Protein AF-A0A9D1L0H1-F1 (afdb_monomer_lite)

Secondary structure (DSSP, 8-state):
-EEEEEEESSSHHHHHHHHHHHHHHHHTT--EEEEEEEGGGHHHHTTS-SEEEE-GGGGGGHHHHHHHHGGGSEEEE--TTTS-GGGHHHHHHHHHHTTS-------------------S--EEEEEE-TTSHHHHHHHHHHHHHHHHTT--EEEEEE-GGGSGGGTTS-SEEEE-GGGGGGHHHHHHHHGGGSEEEEPPGGG--GGGHHHHHHHHHT-

Structure (mmCIF, N/CA/C/O backbone):
data_AF-A0A9D1L0H1-F1
#
_entry.id   AF-A0A9D1L0H1-F1
#
loop_
_atom_site.group_PDB
_atom_site.id
_atom_site.type_symbol
_atom_site.label_atom_id
_atom_site.label_alt_id
_atom_site.label_comp_id
_atom_site.label_asym_id
_atom_site.label_entity_id
_atom_site.label_seq_id
_atom_site.pdbx_PDB_ins_code
_atom_site.Cartn_x
_atom_site.Cartn_y
_atom_site.Cartn_z
_atom_site.occupancy
_atom_site.B_iso_or_equiv
_atom_site.auth_seq_id
_atom_site.auth_comp_id
_atom_site.auth_asym_id
_atom_site.auth_atom_id
_atom_site.pdbx_PDB_model_num
ATOM 1 N N . MET A 1 1 ? -24.569 -1.745 11.549 1.00 86.75 1 MET A N 1
ATOM 2 C CA . MET A 1 1 ? -23.325 -1.149 11.012 1.00 86.75 1 MET A CA 1
ATOM 3 C C . MET A 1 1 ? -22.314 -0.851 12.116 1.00 86.75 1 MET A C 1
ATOM 5 O O . MET A 1 1 ? -22.601 -0.015 12.963 1.00 86.75 1 MET A O 1
ATOM 9 N N . LYS A 1 2 ? -21.160 -1.536 12.110 1.00 91.62 2 LYS A N 1
ATOM 10 C CA . LYS A 1 2 ? -20.062 -1.374 13.085 1.00 91.62 2 LYS A CA 1
ATOM 11 C C . LYS A 1 2 ? -19.125 -0.240 12.654 1.00 91.62 2 LYS A C 1
ATOM 13 O O . LYS A 1 2 ? -18.705 -0.196 11.497 1.00 91.62 2 LYS A O 1
ATOM 18 N N . LYS A 1 3 ? -18.822 0.692 13.555 1.00 95.38 3 LYS A N 1
ATOM 19 C CA . LYS A 1 3 ? -17.999 1.877 13.287 1.00 95.38 3 LYS A CA 1
ATOM 20 C C . LYS A 1 3 ? -16.562 1.642 13.733 1.00 95.38 3 LYS A C 1
ATOM 22 O O . LYS A 1 3 ? -16.309 1.349 14.899 1.00 95.38 3 LYS A O 1
ATOM 27 N N . VAL A 1 4 ? -15.624 1.801 12.810 1.00 95.25 4 VAL A N 1
ATOM 28 C CA . VAL A 1 4 ? -14.198 1.548 13.024 1.00 95.25 4 VAL A CA 1
ATOM 29 C C . VAL A 1 4 ? -13.428 2.855 12.854 1.00 95.25 4 VAL A C 1
ATOM 31 O O . VAL A 1 4 ? -13.615 3.571 11.872 1.00 95.25 4 VAL A O 1
ATOM 34 N N . LEU A 1 5 ? -12.546 3.172 13.796 1.00 93.94 5 LEU A N 1
ATOM 35 C CA . LEU A 1 5 ? -11.593 4.271 13.674 1.00 93.94 5 LEU A CA 1
ATOM 36 C C . LEU A 1 5 ? -10.181 3.696 13.556 1.00 93.94 5 LEU A C 1
ATOM 38 O O . LEU A 1 5 ? -9.749 2.934 14.413 1.00 93.94 5 LEU A O 1
ATOM 42 N N . MET A 1 6 ? -9.448 4.079 12.515 1.00 89.88 6 MET A N 1
ATOM 43 C CA . MET A 1 6 ? -8.031 3.757 12.355 1.00 89.88 6 MET A CA 1
ATOM 44 C C . MET A 1 6 ? -7.189 4.967 12.759 1.00 89.88 6 MET A C 1
ATOM 46 O O . MET A 1 6 ? -7.369 6.058 12.216 1.00 89.88 6 MET A O 1
ATOM 50 N N . LEU A 1 7 ? -6.230 4.788 13.668 1.00 84.50 7 LEU A N 1
ATOM 51 C CA . LEU A 1 7 ? -5.298 5.849 14.052 1.00 84.50 7 LEU A CA 1
ATOM 52 C C . LEU A 1 7 ? -3.907 5.645 13.464 1.00 84.50 7 LEU A C 1
ATOM 54 O O . LEU A 1 7 ? -3.315 4.567 13.542 1.00 84.50 7 LEU A O 1
ATOM 58 N N . CYS A 1 8 ? -3.344 6.738 12.956 1.00 75.38 8 CYS A N 1
ATOM 59 C CA . CYS A 1 8 ? -1.904 6.875 12.774 1.00 75.38 8 CYS A CA 1
ATOM 60 C C . CYS A 1 8 ? -1.434 8.242 13.297 1.00 75.38 8 CYS A C 1
ATOM 62 O O . CYS A 1 8 ? -2.228 9.031 13.810 1.00 75.38 8 CYS A O 1
ATOM 64 N N . ALA A 1 9 ? -0.138 8.538 13.195 1.00 69.00 9 ALA A N 1
ATOM 65 C CA . ALA A 1 9 ? 0.412 9.796 13.700 1.00 69.00 9 ALA A CA 1
ATOM 66 C C . ALA A 1 9 ? -0.211 11.041 13.029 1.00 69.00 9 ALA A C 1
ATOM 68 O O . ALA A 1 9 ? -0.522 12.012 13.715 1.00 69.00 9 ALA A O 1
ATOM 69 N N . SER A 1 10 ? -0.429 11.006 11.707 1.00 63.56 10 SER A N 1
ATOM 70 C CA . SER A 1 10 ? -0.829 12.178 10.906 1.00 63.56 10 SER A CA 1
ATOM 71 C C . SER A 1 10 ? -2.190 12.073 10.208 1.00 63.56 10 SER A C 1
ATOM 73 O O . SER A 1 10 ? -2.607 13.025 9.557 1.00 63.56 10 SER A O 1
ATOM 75 N N . GLY A 1 11 ? -2.894 10.944 10.300 1.00 63.56 11 GLY A N 1
ATOM 76 C CA . GLY A 1 11 ? -4.206 10.750 9.667 1.00 63.56 11 GLY A CA 1
ATOM 77 C C . GLY A 1 11 ? -4.188 10.351 8.181 1.00 63.56 11 GLY A C 1
ATOM 78 O O . GLY A 1 11 ? -5.195 9.878 7.662 1.00 63.56 11 GLY A O 1
ATOM 79 N N . ILE A 1 12 ? -3.060 10.498 7.475 1.00 69.88 12 ILE A N 1
ATOM 80 C CA . ILE A 1 12 ? -2.992 10.238 6.023 1.00 69.88 12 ILE A CA 1
ATOM 81 C C . ILE A 1 12 ? -3.103 8.738 5.734 1.00 69.88 12 ILE A C 1
ATOM 83 O O . ILE A 1 12 ? -3.989 8.293 5.003 1.00 69.88 12 ILE A O 1
ATOM 87 N N . THR A 1 13 ? -2.219 7.940 6.336 1.00 75.69 13 THR A N 1
ATOM 88 C CA . THR A 1 13 ? -2.202 6.489 6.114 1.00 75.69 13 THR A CA 1
ATOM 89 C C . THR A 1 13 ? -3.463 5.828 6.661 1.00 75.69 13 THR A C 1
ATOM 91 O O . THR A 1 13 ? -4.017 4.948 6.012 1.00 75.69 13 THR A O 1
ATOM 94 N N . SER A 1 14 ? -3.972 6.277 7.811 1.00 81.50 14 SER A N 1
ATOM 95 C CA . SER A 1 14 ? -5.206 5.733 8.382 1.00 81.50 14 SER A CA 1
ATOM 96 C C . SER A 1 14 ? -6.428 5.990 7.499 1.00 81.50 14 SER A C 1
ATOM 98 O O . SER A 1 14 ? -7.258 5.095 7.363 1.00 81.50 14 SER A O 1
ATOM 100 N N . ASN A 1 15 ? -6.515 7.143 6.827 1.00 84.38 15 ASN A N 1
ATOM 101 C CA . ASN A 1 15 ? -7.582 7.409 5.858 1.00 84.38 15 ASN A CA 1
ATOM 102 C C . ASN A 1 15 ? -7.526 6.467 4.649 1.00 84.38 15 ASN A C 1
ATOM 104 O O . ASN A 1 15 ? -8.560 5.948 4.231 1.00 84.38 15 ASN A O 1
ATOM 108 N N . ALA A 1 16 ? -6.335 6.203 4.105 1.00 80.88 16 ALA A N 1
ATOM 109 C CA . ALA A 1 16 ? -6.185 5.274 2.983 1.00 80.88 16 ALA A CA 1
ATOM 110 C C . ALA A 1 16 ? -6.637 3.849 3.353 1.00 80.88 16 ALA A C 1
ATOM 112 O O . ALA A 1 16 ? -7.338 3.198 2.576 1.00 80.88 16 ALA A O 1
ATOM 113 N N . PHE A 1 17 ? -6.288 3.388 4.559 1.00 88.12 17 PHE A N 1
ATOM 114 C CA . PHE A 1 17 ? -6.760 2.106 5.084 1.00 88.12 17 PHE A CA 1
ATOM 115 C C . PHE A 1 17 ? -8.275 2.103 5.284 1.00 88.12 17 PHE A C 1
ATOM 117 O O . PHE A 1 17 ? -8.934 1.182 4.817 1.00 88.12 17 PHE A O 1
ATOM 124 N N . ALA A 1 18 ? -8.844 3.146 5.890 1.00 89.81 18 ALA A N 1
ATOM 125 C CA . ALA A 1 18 ? -10.283 3.251 6.116 1.00 89.81 18 ALA A CA 1
ATOM 126 C C . ALA A 1 18 ? -11.095 3.159 4.811 1.00 89.81 18 ALA A C 1
ATOM 128 O O . ALA A 1 18 ? -12.063 2.405 4.735 1.00 89.81 18 ALA A O 1
ATOM 129 N N . VAL A 1 19 ? -10.660 3.849 3.750 1.00 88.81 19 VAL A N 1
ATOM 130 C CA . VAL A 1 19 ? -11.291 3.751 2.423 1.00 88.81 19 VAL A CA 1
ATOM 131 C C . VAL A 1 19 ? -11.253 2.312 1.903 1.00 88.81 19 VAL A C 1
ATOM 133 O O . VAL A 1 19 ? -12.281 1.786 1.482 1.00 88.81 19 VAL A O 1
ATOM 136 N N . LYS A 1 20 ? -10.099 1.637 1.981 1.00 87.81 20 LYS A N 1
ATOM 137 C CA . LYS A 1 20 ? -9.967 0.250 1.509 1.00 87.81 20 LYS A CA 1
ATOM 138 C C . LYS A 1 20 ? -10.737 -0.758 2.354 1.00 87.81 20 LYS A C 1
ATOM 140 O O . LYS A 1 20 ? -11.315 -1.688 1.797 1.00 87.81 20 LYS A O 1
ATOM 145 N N . MET A 1 21 ? -10.805 -0.552 3.663 1.00 92.81 21 MET A N 1
ATOM 146 C CA . MET A 1 21 ? -11.641 -1.347 4.558 1.00 92.81 21 MET A CA 1
ATOM 147 C C . MET A 1 21 ? -13.123 -1.217 4.185 1.00 92.81 21 MET A C 1
ATOM 149 O O . MET A 1 21 ? -13.820 -2.225 4.113 1.00 92.81 21 MET A O 1
ATOM 153 N N . ASN A 1 22 ? -13.594 -0.005 3.874 1.00 91.69 22 ASN A N 1
ATOM 154 C CA . ASN A 1 22 ? -14.969 0.216 3.417 1.00 91.69 22 ASN A CA 1
ATOM 155 C C . ASN A 1 22 ? -15.246 -0.442 2.061 1.00 91.69 22 ASN A C 1
ATOM 157 O O . ASN A 1 22 ? -16.276 -1.091 1.906 1.00 91.69 22 ASN A O 1
ATOM 161 N N . GLU A 1 23 ? -14.326 -0.328 1.096 1.00 88.81 23 GLU A N 1
ATOM 162 C CA . GLU A 1 23 ? -14.447 -1.016 -0.198 1.00 88.81 23 GLU A CA 1
ATOM 163 C C . GLU A 1 23 ? -14.535 -2.542 -0.023 1.00 88.81 23 GLU A C 1
ATOM 165 O O . GLU A 1 23 ? -15.371 -3.189 -0.653 1.00 88.81 23 GLU A O 1
ATOM 170 N N . SER A 1 24 ? -13.682 -3.124 0.830 1.00 88.88 24 SER A N 1
ATOM 171 C CA . SER A 1 24 ? -13.698 -4.559 1.148 1.00 88.88 24 SER A CA 1
ATOM 172 C C . SER A 1 24 ? -15.016 -4.969 1.801 1.00 88.88 24 SER A C 1
ATOM 174 O O . SER A 1 24 ? -15.692 -5.877 1.315 1.00 88.88 24 SER A O 1
ATOM 176 N N . ALA A 1 25 ? -15.437 -4.256 2.848 1.00 89.81 25 ALA A N 1
ATOM 177 C CA . ALA A 1 25 ? -16.683 -4.543 3.542 1.00 89.81 25 ALA A CA 1
ATOM 178 C C . ALA A 1 25 ? -17.891 -4.442 2.606 1.00 89.81 25 ALA A C 1
ATOM 180 O O . ALA A 1 25 ? -18.730 -5.339 2.597 1.00 89.81 25 ALA A O 1
ATOM 181 N N . GLN A 1 26 ? -17.935 -3.427 1.739 1.00 90.00 26 GLN A N 1
ATOM 182 C CA . GLN A 1 26 ? -18.997 -3.275 0.749 1.00 90.00 26 GLN A CA 1
ATOM 183 C C . GLN A 1 26 ? -19.031 -4.444 -0.243 1.00 90.00 26 GLN A C 1
ATOM 185 O O . GLN A 1 26 ? -20.098 -5.010 -0.473 1.00 90.00 26 GLN A O 1
ATOM 190 N N . LYS A 1 27 ? -17.879 -4.847 -0.800 1.00 87.94 27 LYS A N 1
ATOM 191 C CA . LYS A 1 27 ? -17.788 -6.009 -1.707 1.00 87.94 27 LYS A CA 1
ATOM 192 C C . LYS A 1 27 ? -18.258 -7.303 -1.046 1.00 87.94 27 LYS A C 1
ATOM 194 O O . LYS A 1 27 ? -18.779 -8.182 -1.724 1.00 87.94 27 LYS A O 1
ATOM 199 N N . ARG A 1 28 ? -18.063 -7.411 0.267 1.00 89.88 28 ARG A N 1
ATOM 200 C CA . ARG A 1 28 ? -18.387 -8.591 1.075 1.00 89.88 28 ARG A CA 1
ATOM 201 C C . ARG A 1 28 ? -19.767 -8.513 1.739 1.00 89.88 28 ARG A C 1
ATOM 203 O O . ARG A 1 28 ? -20.136 -9.439 2.451 1.00 89.88 28 ARG A O 1
ATOM 210 N N . GLY A 1 29 ? -20.523 -7.429 1.537 1.00 89.31 29 GLY A N 1
ATOM 211 C CA . GLY A 1 29 ? -21.822 -7.215 2.187 1.00 89.31 29 GLY A CA 1
ATOM 212 C C . GLY A 1 29 ? -21.743 -7.060 3.712 1.00 89.31 29 GLY A C 1
ATOM 213 O O . GLY A 1 29 ? -22.720 -7.318 4.410 1.00 89.31 29 GLY A O 1
ATOM 214 N N . ILE A 1 30 ? -20.585 -6.669 4.244 1.00 92.44 30 ILE A N 1
ATOM 215 C CA . ILE A 1 30 ? -20.351 -6.461 5.675 1.00 92.44 30 ILE A CA 1
ATOM 216 C C . ILE A 1 30 ? -20.785 -5.041 6.045 1.00 92.44 30 ILE A C 1
ATOM 218 O O . ILE A 1 30 ? -20.296 -4.061 5.481 1.00 92.44 30 ILE A O 1
ATOM 222 N N . GLU A 1 31 ? -21.665 -4.908 7.040 1.00 91.19 31 GLU A N 1
ATOM 223 C CA . GLU A 1 31 ? -22.075 -3.598 7.548 1.00 91.19 31 GLU A CA 1
ATOM 224 C C . GLU A 1 31 ? -21.002 -2.966 8.446 1.00 91.19 31 GLU A C 1
ATOM 226 O O . GLU A 1 31 ? -21.080 -3.015 9.680 1.00 91.19 31 GLU A O 1
ATOM 231 N N . MET A 1 32 ? -20.025 -2.317 7.826 1.00 93.19 32 MET A N 1
ATOM 232 C CA . MET A 1 32 ? -18.944 -1.612 8.505 1.00 93.19 32 MET A CA 1
ATOM 233 C C . MET A 1 32 ? -18.769 -0.203 7.935 1.00 93.19 32 MET A C 1
ATOM 235 O O . MET A 1 32 ? -18.985 0.029 6.748 1.00 93.19 32 MET A O 1
ATOM 239 N N . ASN A 1 33 ? -18.364 0.735 8.789 1.00 93.94 33 ASN A N 1
ATOM 240 C CA . ASN A 1 33 ? -17.929 2.065 8.385 1.00 93.94 33 ASN A CA 1
ATOM 241 C C . ASN A 1 33 ? -16.612 2.406 9.088 1.00 93.94 33 ASN A C 1
ATOM 243 O O . ASN A 1 33 ? -16.585 2.619 10.299 1.00 93.94 33 ASN A O 1
ATOM 247 N N . ALA A 1 34 ? -15.526 2.420 8.325 1.00 93.19 34 ALA A N 1
ATOM 248 C CA . ALA A 1 34 ? -14.199 2.795 8.769 1.00 93.19 34 ALA A CA 1
ATOM 249 C C . ALA A 1 34 ? -13.909 4.270 8.462 1.00 93.19 34 ALA A C 1
ATOM 251 O O . ALA A 1 34 ? -14.156 4.755 7.356 1.00 93.19 34 ALA A O 1
ATOM 252 N N . THR A 1 35 ? -13.308 4.959 9.426 1.00 90.75 35 THR A N 1
ATOM 253 C CA . THR A 1 35 ? -12.792 6.326 9.299 1.00 90.75 35 THR A CA 1
ATOM 254 C C . THR A 1 35 ? -11.338 6.374 9.757 1.00 90.75 35 THR A C 1
ATOM 256 O O . THR A 1 35 ? -10.904 5.545 10.557 1.00 90.75 35 THR A O 1
ATOM 259 N N . GLY A 1 36 ? -10.554 7.307 9.220 1.00 87.38 36 GLY A N 1
ATOM 260 C CA . GLY A 1 36 ? -9.187 7.535 9.671 1.00 87.38 36 GLY A CA 1
ATOM 261 C C . GLY A 1 36 ? -9.098 8.764 10.570 1.00 87.38 36 GLY A C 1
ATOM 262 O O . GLY A 1 36 ? -9.828 9.740 10.405 1.00 87.38 36 GLY A O 1
ATOM 263 N N . GLY A 1 37 ? -8.184 8.709 11.531 1.00 85.38 37 GLY A N 1
ATOM 264 C CA . GLY A 1 37 ? -7.907 9.804 12.447 1.00 85.38 37 GLY A CA 1
ATOM 265 C C . GLY A 1 37 ? -6.438 9.874 12.839 1.00 85.38 37 GLY A C 1
ATOM 266 O O . GLY A 1 37 ? -5.616 9.025 12.466 1.00 85.38 37 GLY A O 1
ATOM 267 N N . SER A 1 38 ? -6.122 10.910 13.607 1.00 83.00 38 SER A N 1
ATOM 268 C CA . SER A 1 38 ? -4.820 11.108 14.237 1.00 83.00 38 SER A CA 1
ATOM 269 C C . SER A 1 38 ? -4.923 10.929 15.747 1.00 83.00 38 SER A C 1
ATOM 271 O O . SER A 1 38 ? -5.973 11.170 16.341 1.00 83.00 38 SER A O 1
ATOM 273 N N . VAL A 1 39 ? -3.813 10.589 16.401 1.00 78.38 39 VAL A N 1
ATOM 274 C CA . VAL A 1 39 ? -3.770 10.527 17.876 1.00 78.38 39 VAL A CA 1
ATOM 275 C C . VAL A 1 39 ? -4.214 11.858 18.504 1.00 78.38 39 VAL A C 1
ATOM 277 O O . VAL A 1 39 ? -4.918 11.865 19.504 1.00 78.38 39 VAL A O 1
ATOM 280 N N . SER A 1 40 ? -3.887 12.989 17.870 1.00 80.19 40 SER A N 1
ATOM 281 C CA . SER A 1 40 ? -4.279 14.333 18.322 1.00 80.19 40 SER A CA 1
ATOM 282 C C . SER A 1 40 ? -5.776 14.647 18.214 1.00 80.19 40 SER A C 1
ATOM 284 O O . SER A 1 40 ? -6.230 15.640 18.779 1.00 80.19 40 SER A O 1
ATOM 286 N N . THR A 1 41 ? -6.546 13.847 17.474 1.00 81.19 41 THR A N 1
ATOM 287 C CA . THR A 1 41 ? -7.999 14.025 17.313 1.00 81.19 41 THR A CA 1
ATOM 288 C C . THR A 1 41 ? -8.812 12.984 18.076 1.00 81.19 41 THR A C 1
ATOM 290 O O . THR A 1 41 ? -10.032 13.123 18.143 1.00 81.19 41 THR A O 1
ATOM 293 N N . LEU A 1 42 ? -8.155 12.000 18.705 1.00 85.56 42 LEU A N 1
ATOM 294 C CA . LEU A 1 42 ? -8.806 10.899 19.413 1.00 85.56 42 LEU A CA 1
ATOM 295 C C . LEU A 1 42 ? -9.809 11.396 20.461 1.00 85.56 42 LEU A C 1
ATOM 297 O O . LEU A 1 42 ? -10.963 10.987 20.405 1.00 85.56 42 LEU A O 1
ATOM 301 N N . ASP A 1 43 ? -9.423 12.330 21.336 1.00 86.12 43 ASP A N 1
ATOM 302 C CA . ASP A 1 43 ? -10.283 12.829 22.426 1.00 86.12 43 ASP A CA 1
ATOM 303 C C . ASP A 1 43 ? -11.643 13.355 21.933 1.00 86.12 43 ASP A C 1
ATOM 305 O O . ASP A 1 43 ? -12.653 13.246 22.624 1.00 86.12 43 ASP A O 1
ATOM 309 N N . LYS A 1 44 ? -11.683 13.911 20.715 1.00 85.88 44 LYS A N 1
ATOM 310 C CA . LYS A 1 44 ? -12.900 14.465 20.099 1.00 85.88 44 LYS A CA 1
ATOM 311 C C . LYS A 1 44 ? -13.764 13.407 19.413 1.00 85.88 44 LYS A C 1
ATOM 313 O O . LYS A 1 44 ? -14.924 13.674 19.118 1.00 85.88 44 LYS A O 1
ATOM 318 N N . LEU A 1 45 ? -13.186 12.248 19.111 1.00 86.62 45 LEU A N 1
ATOM 319 C CA . LEU A 1 45 ? -13.832 11.154 18.389 1.00 86.62 45 LEU A CA 1
ATOM 320 C C . LEU A 1 45 ? -14.302 10.039 19.328 1.00 86.62 45 LEU A C 1
ATOM 322 O O . LEU A 1 45 ? -15.107 9.206 18.914 1.00 86.62 45 LEU A O 1
ATOM 326 N N . VAL A 1 46 ? -13.824 9.996 20.574 1.00 89.12 46 VAL A N 1
ATOM 327 C CA . VAL A 1 46 ? -14.237 9.000 21.574 1.00 89.12 46 VAL A CA 1
ATOM 328 C C . VAL A 1 46 ? -15.767 8.954 21.695 1.00 89.12 46 VAL A C 1
ATOM 330 O O . VAL A 1 46 ? -16.423 9.972 21.908 1.00 89.12 46 VAL A O 1
ATOM 333 N N . GLY A 1 47 ? -16.339 7.752 21.571 1.00 87.31 47 GLY A N 1
ATOM 334 C CA . GLY A 1 47 ? -17.790 7.517 21.579 1.00 87.31 47 GLY A CA 1
ATOM 335 C C . GLY A 1 47 ? -18.469 7.621 20.207 1.00 87.31 47 GLY A C 1
ATOM 336 O O . GLY A 1 47 ? -19.673 7.397 20.108 1.00 87.31 47 GLY A O 1
ATOM 337 N N . THR A 1 48 ? -17.727 7.941 19.141 1.00 89.12 48 THR A N 1
ATOM 338 C CA . THR A 1 48 ? -18.253 7.943 17.760 1.00 89.12 48 THR A CA 1
ATOM 339 C C . THR A 1 48 ? -17.970 6.647 16.998 1.00 89.12 48 THR A C 1
ATOM 341 O O . THR A 1 48 ? -18.531 6.445 15.921 1.00 89.12 48 THR A O 1
ATOM 344 N N . PHE A 1 49 ? -17.140 5.768 17.559 1.00 93.31 49 PHE A N 1
ATOM 345 C CA . PHE A 1 49 ? -16.716 4.491 16.991 1.00 93.31 49 PHE A CA 1
ATOM 346 C C . PHE A 1 49 ? -16.891 3.360 18.010 1.00 93.31 49 PHE A C 1
ATOM 348 O O . PHE A 1 49 ? -16.826 3.605 19.211 1.00 93.31 49 PHE A O 1
ATOM 355 N N . ASP A 1 50 ? -17.070 2.135 17.513 1.00 92.62 50 ASP A N 1
ATOM 356 C CA . ASP A 1 50 ? -17.202 0.917 18.323 1.00 92.62 50 ASP A CA 1
ATOM 357 C C . ASP A 1 50 ? -15.852 0.195 18.477 1.00 92.62 50 ASP A C 1
ATOM 359 O O . ASP A 1 50 ? -15.620 -0.511 19.456 1.00 92.62 50 ASP A O 1
ATOM 363 N N . VAL A 1 51 ? -14.952 0.364 17.499 1.00 94.69 51 VAL A N 1
ATOM 364 C CA . VAL A 1 51 ? -13.613 -0.244 17.480 1.00 94.69 51 VAL A CA 1
ATOM 365 C C . VAL A 1 51 ? -12.564 0.787 17.093 1.00 94.69 51 VAL A C 1
ATOM 367 O O . VAL A 1 51 ? -12.713 1.492 16.094 1.00 94.69 51 VAL A O 1
ATOM 370 N N . LEU A 1 52 ? -11.475 0.826 17.854 1.00 93.88 52 LEU A N 1
ATOM 371 C CA . LEU A 1 52 ? -10.274 1.590 17.567 1.00 93.88 52 LEU A CA 1
ATOM 372 C C . LEU A 1 52 ? -9.145 0.660 17.134 1.00 93.88 52 LEU A C 1
ATOM 374 O O . LEU A 1 52 ? -8.639 -0.129 17.928 1.00 93.88 52 LEU A O 1
ATOM 378 N N . LEU A 1 53 ? -8.700 0.803 15.892 1.00 92.94 53 LEU A N 1
ATOM 379 C CA . LEU A 1 53 ? -7.497 0.157 15.393 1.00 92.94 53 LEU A CA 1
ATOM 380 C C . LEU A 1 53 ? -6.304 1.098 15.576 1.00 92.94 53 LEU A C 1
ATOM 382 O O . LEU A 1 53 ? -6.287 2.227 15.074 1.00 92.94 53 LEU A O 1
ATOM 386 N N . VAL A 1 54 ? -5.287 0.626 16.287 1.00 89.62 54 VAL A N 1
ATOM 387 C CA . VAL A 1 54 ? -4.076 1.386 16.600 1.00 89.62 54 VAL A CA 1
ATOM 388 C C . VAL A 1 54 ? -2.922 0.807 15.800 1.00 89.62 54 VAL A C 1
ATOM 390 O O . VAL A 1 54 ? -2.562 -0.353 15.977 1.00 89.62 54 VAL A O 1
ATOM 393 N N . GLY A 1 55 ? -2.330 1.605 14.909 1.00 84.06 55 GLY A N 1
ATOM 394 C CA . GLY A 1 55 ? -1.184 1.154 14.121 1.00 84.06 55 GLY A CA 1
ATOM 395 C C . GLY A 1 55 ? 0.040 0.824 14.995 1.00 84.06 55 GLY A C 1
ATOM 396 O O . GLY A 1 55 ? 0.202 1.405 16.075 1.00 84.06 55 GLY A O 1
ATOM 397 N N . PRO A 1 56 ? 0.966 -0.028 14.515 1.00 81.19 56 PRO A N 1
ATOM 398 C CA . PRO A 1 56 ? 2.102 -0.519 15.306 1.00 81.19 56 PRO A CA 1
ATOM 399 C C . PRO A 1 56 ? 3.029 0.603 15.796 1.00 81.19 56 PRO A C 1
ATOM 401 O O . PRO A 1 56 ? 3.622 0.506 16.869 1.00 81.19 56 PRO A O 1
ATOM 404 N N . GLN A 1 57 ? 3.116 1.712 15.053 1.00 78.69 57 GLN A N 1
ATOM 405 C CA . GLN A 1 57 ? 3.928 2.874 15.435 1.00 78.69 57 GLN A CA 1
ATOM 406 C C . GLN A 1 57 ? 3.411 3.600 16.685 1.00 78.69 57 GLN A C 1
ATOM 408 O O . GLN A 1 57 ? 4.168 4.308 17.344 1.00 78.69 57 GLN A O 1
ATOM 413 N N . SER A 1 58 ? 2.140 3.414 17.041 1.00 79.94 58 SER A N 1
ATOM 414 C CA . SER A 1 58 ? 1.520 4.027 18.217 1.00 79.94 58 SER A CA 1
ATOM 415 C C . SER A 1 58 ? 1.490 3.093 19.430 1.00 79.94 58 SER A C 1
ATOM 417 O O . SER A 1 58 ? 0.899 3.445 20.447 1.00 79.94 58 SER A O 1
ATOM 419 N N . LYS A 1 59 ? 2.174 1.938 19.367 1.00 82.62 59 LYS A N 1
ATOM 420 C CA . LYS A 1 59 ? 2.253 0.955 20.461 1.00 82.62 59 LYS A CA 1
ATOM 421 C C . LYS A 1 59 ? 2.724 1.562 21.784 1.00 82.62 59 LYS A C 1
ATOM 423 O O . LYS A 1 59 ? 2.167 1.241 22.825 1.00 82.62 59 LYS A O 1
ATOM 428 N N . ALA A 1 60 ? 3.702 2.470 21.745 1.00 81.81 60 ALA A N 1
ATOM 429 C CA . ALA A 1 60 ? 4.213 3.149 22.941 1.00 81.81 60 ALA A CA 1
ATOM 430 C C . ALA A 1 60 ? 3.159 4.022 23.651 1.00 81.81 60 ALA A C 1
ATOM 432 O O . ALA A 1 60 ? 3.313 4.339 24.825 1.00 81.81 60 ALA A O 1
ATOM 433 N N . PHE A 1 61 ? 2.090 4.405 22.949 1.00 83.31 61 PHE A N 1
ATOM 434 C CA . PHE A 1 61 ? 0.997 5.219 23.479 1.00 83.31 61 PHE A CA 1
ATOM 435 C C . PHE A 1 61 ? -0.262 4.395 23.768 1.00 83.31 61 PHE A C 1
ATOM 437 O O . PHE A 1 61 ? -1.294 4.976 24.091 1.00 83.31 61 PHE A O 1
ATOM 444 N N . LEU A 1 62 ? -0.205 3.063 23.644 1.00 86.19 62 LEU A N 1
ATOM 445 C CA . LEU A 1 62 ? -1.383 2.202 23.726 1.00 86.19 62 LEU A CA 1
ATOM 446 C C . LEU A 1 62 ? -2.101 2.313 25.074 1.00 86.19 62 LEU A C 1
ATOM 448 O O . LEU A 1 62 ? -3.322 2.411 25.083 1.00 86.19 62 LEU A O 1
ATOM 452 N N . ASP A 1 63 ? -1.367 2.339 26.187 1.00 87.75 63 ASP A N 1
ATOM 453 C CA . ASP A 1 63 ? -1.972 2.425 27.523 1.00 87.75 63 ASP A CA 1
ATOM 454 C C . ASP A 1 63 ? -2.725 3.745 27.705 1.00 87.75 63 ASP A C 1
ATOM 456 O O . ASP A 1 63 ? -3.879 3.755 28.123 1.00 87.75 63 ASP A O 1
ATOM 460 N N . LYS A 1 64 ? -2.121 4.853 27.261 1.00 87.38 64 LYS A N 1
ATOM 461 C CA . LYS A 1 64 ? -2.762 6.171 27.264 1.00 87.38 64 LYS A CA 1
ATOM 462 C C . LYS A 1 64 ? -3.984 6.216 26.343 1.00 87.38 64 LYS A C 1
ATOM 464 O O . LYS A 1 64 ? -4.998 6.800 26.696 1.00 87.38 64 LYS A O 1
ATOM 469 N N . ILE A 1 65 ? -3.902 5.596 25.164 1.00 88.81 65 ILE A N 1
ATOM 470 C CA . ILE A 1 65 ? -5.033 5.489 24.232 1.00 88.81 65 ILE A CA 1
ATOM 471 C C . ILE A 1 65 ? -6.181 4.708 24.878 1.00 88.81 65 ILE A C 1
ATOM 473 O O . ILE A 1 65 ? -7.325 5.147 24.800 1.00 88.81 65 ILE A O 1
ATOM 477 N N . LYS A 1 66 ? -5.888 3.582 25.536 1.00 90.56 66 LYS A N 1
ATOM 478 C CA . LYS A 1 66 ? -6.886 2.785 26.259 1.00 90.56 66 LYS A CA 1
ATOM 479 C C . LYS A 1 66 ? -7.521 3.572 27.401 1.00 90.56 66 LYS A C 1
ATOM 481 O O . LYS A 1 66 ? -8.733 3.518 27.544 1.00 90.56 66 LYS A O 1
ATOM 486 N N . GLU A 1 67 ? -6.738 4.340 28.154 1.00 91.06 67 GLU A N 1
ATOM 487 C CA . GLU A 1 67 ? -7.252 5.222 29.209 1.00 91.06 67 GLU A CA 1
ATOM 488 C C . GLU A 1 67 ? -8.196 6.297 28.645 1.00 91.06 67 GLU A C 1
ATOM 490 O O . GLU A 1 67 ? -9.295 6.491 29.160 1.00 91.06 67 GLU A O 1
ATOM 495 N N . THR A 1 68 ? -7.813 6.948 27.542 1.00 88.94 68 THR A N 1
ATOM 496 C CA . THR A 1 68 ? -8.644 7.947 26.852 1.00 88.94 68 THR A CA 1
ATOM 497 C C . THR A 1 68 ? -9.952 7.355 26.311 1.00 88.94 68 THR A C 1
ATOM 499 O O . THR A 1 68 ? -10.998 8.005 26.367 1.00 88.94 68 THR A O 1
ATOM 502 N N . VAL A 1 69 ? -9.907 6.143 25.750 1.00 90.81 69 VAL A N 1
ATOM 503 C CA . VAL A 1 69 ? -11.083 5.476 25.163 1.00 90.81 69 VAL A CA 1
ATOM 504 C C . VAL A 1 69 ? -11.995 4.893 26.246 1.00 90.81 69 VAL A C 1
ATOM 506 O O . VAL A 1 69 ? -13.219 5.004 26.132 1.00 90.81 69 VAL A O 1
ATOM 509 N N . GLY A 1 70 ? -11.416 4.318 27.301 1.00 90.38 70 GLY A N 1
ATOM 510 C CA . GLY A 1 70 ? -12.131 3.591 28.348 1.00 90.38 70 GLY A CA 1
ATOM 511 C C . GLY A 1 70 ? -12.984 2.455 27.780 1.00 90.38 70 GLY A C 1
ATOM 512 O O . GLY A 1 70 ? -12.651 1.861 26.759 1.00 90.38 70 GLY A O 1
ATOM 513 N N . ASP A 1 71 ? -14.140 2.216 28.395 1.00 89.62 71 ASP A N 1
ATOM 514 C CA . ASP A 1 71 ? -15.066 1.140 28.002 1.00 89.62 71 ASP A CA 1
ATOM 515 C C . ASP A 1 71 ? -15.971 1.509 26.809 1.00 89.62 71 ASP A C 1
ATOM 517 O O . ASP A 1 71 ? -16.937 0.815 26.501 1.00 89.62 71 ASP A O 1
ATOM 521 N N . LYS A 1 72 ? -15.716 2.647 26.149 1.00 89.25 72 LYS A N 1
ATOM 522 C CA . LYS A 1 72 ? -16.582 3.155 25.072 1.00 89.25 72 LYS A CA 1
ATOM 523 C C . LYS A 1 72 ? -16.345 2.468 23.732 1.00 89.25 72 LYS A C 1
ATOM 525 O O . LYS A 1 72 ? -17.201 2.576 22.859 1.00 89.25 72 LYS A O 1
ATOM 530 N N . ALA A 1 73 ? -15.185 1.843 23.546 1.00 91.31 73 ALA A N 1
ATOM 531 C CA . ALA A 1 73 ? -14.835 1.155 22.313 1.00 91.31 73 ALA A CA 1
ATOM 532 C C . ALA A 1 73 ? -13.747 0.105 22.554 1.00 91.31 73 ALA A C 1
ATOM 534 O O . ALA A 1 73 ? -12.881 0.274 23.410 1.00 91.31 73 ALA A O 1
ATOM 535 N N . GLU A 1 74 ? -13.733 -0.927 21.719 1.00 92.56 74 GLU A N 1
ATOM 536 C CA . GLU A 1 74 ? -12.686 -1.948 21.738 1.00 92.56 74 GLU A CA 1
ATOM 537 C C . GLU A 1 74 ? -11.397 -1.415 21.112 1.00 92.56 74 GLU A C 1
ATOM 539 O O . GLU A 1 74 ? -11.397 -0.970 19.963 1.00 92.56 74 GLU A O 1
ATOM 544 N N . VAL A 1 75 ? -10.278 -1.483 21.837 1.00 91.69 75 VAL A N 1
ATOM 545 C CA . VAL A 1 75 ? -8.974 -1.015 21.343 1.00 91.69 75 VAL A CA 1
ATOM 546 C C . VAL A 1 75 ? -8.122 -2.197 20.893 1.00 91.69 75 VAL A C 1
ATOM 548 O O . VAL A 1 75 ? -7.643 -2.984 21.710 1.00 91.69 75 VAL A O 1
ATOM 551 N N . VAL A 1 76 ? -7.863 -2.275 19.589 1.00 91.62 76 VAL A N 1
ATOM 552 C CA . VAL A 1 76 ? -7.052 -3.322 18.960 1.00 91.62 76 VAL A CA 1
ATOM 553 C C . VAL A 1 76 ? -5.728 -2.728 18.495 1.00 91.62 76 VAL A C 1
ATOM 555 O O . VAL A 1 76 ? -5.689 -1.855 17.627 1.00 91.62 76 VAL A O 1
ATOM 558 N N . LEU A 1 77 ? -4.621 -3.219 19.054 1.00 89.00 77 LEU A N 1
ATOM 559 C CA . LEU A 1 77 ? -3.293 -2.935 18.519 1.00 89.00 77 LEU A CA 1
ATOM 560 C C . LEU A 1 77 ? -3.053 -3.817 17.293 1.00 89.00 77 LEU A C 1
ATOM 562 O O . LEU A 1 77 ? -3.122 -5.040 17.391 1.00 89.00 77 LEU A O 1
ATOM 566 N N . LEU A 1 78 ? -2.737 -3.187 16.168 1.00 87.31 78 LEU A N 1
ATOM 567 C CA . LEU A 1 78 ? -2.317 -3.872 14.957 1.00 87.31 78 LEU A CA 1
ATOM 568 C C . LEU A 1 78 ? -0.831 -4.208 15.025 1.00 87.31 78 LEU A C 1
ATOM 570 O O . LEU A 1 78 ? -0.012 -3.393 15.469 1.00 87.31 78 LEU A O 1
ATOM 574 N N . ASP A 1 79 ? -0.482 -5.390 14.540 1.00 81.69 79 ASP A N 1
ATOM 575 C CA . ASP A 1 79 ? 0.906 -5.728 14.263 1.00 81.69 79 ASP A CA 1
ATOM 576 C C . ASP A 1 79 ? 1.348 -5.174 12.893 1.00 81.69 79 ASP A C 1
ATOM 578 O O . ASP A 1 79 ? 0.633 -4.441 12.202 1.00 81.69 79 ASP A O 1
ATOM 582 N N . ILE A 1 80 ? 2.599 -5.450 12.526 1.00 75.00 80 ILE A N 1
ATOM 583 C CA . ILE A 1 80 ? 3.170 -4.978 11.260 1.00 75.00 80 ILE A CA 1
ATOM 584 C C . ILE A 1 80 ? 2.522 -5.691 10.061 1.00 75.00 80 ILE A C 1
ATOM 586 O O . ILE A 1 80 ? 2.440 -5.102 8.983 1.00 75.00 80 ILE A O 1
ATOM 590 N N . GLU A 1 81 ? 2.050 -6.927 10.232 1.00 76.50 81 GLU A N 1
ATOM 591 C CA . GLU A 1 81 ? 1.445 -7.722 9.162 1.00 76.50 81 GLU A CA 1
ATOM 592 C C . GLU A 1 81 ? 0.017 -7.270 8.849 1.00 76.50 81 GLU A C 1
ATOM 594 O O . GLU A 1 81 ? -0.369 -7.237 7.679 1.00 76.50 81 GLU A O 1
ATOM 599 N N . ASP A 1 82 ? -0.734 -6.874 9.879 1.00 77.19 82 ASP A N 1
ATOM 600 C CA . ASP A 1 82 ? -2.053 -6.248 9.783 1.00 77.19 82 ASP A CA 1
ATOM 601 C C . ASP A 1 82 ? -1.995 -4.892 9.075 1.00 77.19 82 ASP A C 1
ATOM 603 O O . ASP A 1 82 ? -2.920 -4.502 8.360 1.00 77.19 82 ASP A O 1
ATOM 607 N N . PHE A 1 83 ? -0.895 -4.153 9.263 1.00 75.38 83 PHE A N 1
ATOM 608 C CA . PHE A 1 83 ? -0.668 -2.851 8.637 1.00 75.38 83 PHE A CA 1
ATOM 609 C C . PHE A 1 83 ? -0.237 -2.991 7.167 1.00 75.38 83 PHE A C 1
ATOM 611 O O . PHE A 1 83 ? 0.652 -2.298 6.667 1.00 75.38 83 PHE A O 1
ATOM 618 N N . ASN A 1 84 ? -0.906 -3.894 6.454 1.00 79.19 84 ASN A N 1
ATOM 619 C CA . ASN A 1 84 ? -0.711 -4.199 5.053 1.00 79.19 84 ASN A CA 1
ATOM 620 C C . ASN A 1 84 ? -2.036 -4.039 4.308 1.00 79.19 84 ASN A C 1
ATOM 622 O O . ASN A 1 84 ? -2.952 -4.850 4.436 1.00 79.19 84 ASN A O 1
ATOM 626 N N . ILE A 1 85 ? -2.111 -3.018 3.457 1.00 74.12 85 ILE A N 1
ATOM 627 C CA . ILE A 1 85 ? -3.318 -2.700 2.687 1.00 74.12 85 ILE A CA 1
ATOM 628 C C . ILE A 1 85 ? -3.728 -3.817 1.709 1.00 74.12 85 ILE A C 1
ATOM 630 O O . ILE A 1 85 ? -4.833 -3.791 1.180 1.00 74.12 85 ILE A O 1
ATOM 634 N N . LEU A 1 86 ? -2.851 -4.795 1.461 1.00 67.38 86 LEU A N 1
ATOM 635 C CA . LEU A 1 86 ? -3.134 -5.969 0.630 1.00 67.38 86 LEU A CA 1
ATOM 636 C C . LEU A 1 86 ? -3.830 -7.090 1.374 1.00 67.38 86 LEU A C 1
ATOM 638 O O . LEU A 1 86 ? -4.475 -7.925 0.752 1.00 67.38 86 LEU A O 1
ATOM 642 N N . LYS A 1 87 ? -3.727 -7.093 2.699 1.00 80.50 87 LYS A N 1
ATOM 643 C CA . LYS A 1 87 ? -4.451 -8.013 3.570 1.00 80.50 87 LYS A CA 1
ATOM 644 C C . LYS A 1 87 ? -5.667 -7.318 4.184 1.00 80.50 87 LYS A C 1
ATOM 646 O O . LYS A 1 87 ? -6.045 -7.606 5.316 1.00 80.50 87 LYS A O 1
ATOM 651 N N . ILE A 1 88 ? -6.278 -6.388 3.439 1.00 86.81 88 ILE A N 1
ATOM 652 C CA . ILE A 1 88 ? -7.355 -5.539 3.955 1.00 86.81 88 ILE A CA 1
ATOM 653 C C . ILE A 1 88 ? -8.549 -6.356 4.448 1.00 86.81 88 ILE A C 1
ATOM 655 O O . ILE A 1 88 ? -9.141 -5.992 5.455 1.00 86.81 88 ILE A O 1
ATOM 659 N N . ASP A 1 89 ? -8.851 -7.484 3.802 1.00 87.69 89 ASP A N 1
ATOM 660 C CA . ASP A 1 89 ? -9.944 -8.371 4.206 1.00 87.69 89 ASP A CA 1
ATOM 661 C C . ASP A 1 89 ? -9.714 -8.942 5.610 1.00 87.69 89 ASP A C 1
ATOM 663 O O . ASP A 1 89 ? -10.623 -8.911 6.437 1.00 87.69 89 ASP A O 1
ATOM 667 N N . GLY A 1 90 ? -8.477 -9.350 5.915 1.00 88.44 90 GLY A N 1
ATOM 668 C CA . GLY A 1 90 ? -8.094 -9.808 7.250 1.00 88.44 90 GLY A CA 1
ATOM 669 C C . GLY A 1 90 ? -8.177 -8.695 8.295 1.00 88.44 90 GLY A C 1
ATOM 670 O O . GLY A 1 90 ? -8.597 -8.935 9.425 1.00 88.44 90 GLY A O 1
ATOM 671 N N . LEU A 1 91 ? -7.861 -7.453 7.914 1.00 88.75 91 LEU A N 1
ATOM 672 C CA . LEU A 1 91 ? -8.023 -6.301 8.801 1.00 88.75 91 LEU A CA 1
ATOM 673 C C . LEU A 1 91 ? -9.502 -5.979 9.073 1.00 88.75 91 LEU A C 1
ATOM 675 O O . LEU A 1 91 ? -9.857 -5.644 10.204 1.00 88.75 91 LEU A O 1
ATOM 679 N N . VAL A 1 92 ? -10.371 -6.112 8.062 1.00 90.81 92 VAL A N 1
ATOM 680 C CA . VAL A 1 92 ? -11.831 -6.031 8.238 1.00 90.81 92 VAL A CA 1
ATOM 681 C C . VAL A 1 92 ? -12.296 -7.115 9.205 1.00 90.81 92 VAL A C 1
ATOM 683 O O . VAL A 1 92 ? -13.006 -6.807 10.159 1.00 90.81 92 VAL A O 1
ATOM 686 N N . ASP A 1 93 ? -11.849 -8.356 9.028 1.00 91.56 93 ASP A N 1
ATOM 687 C CA . ASP A 1 93 ? -12.245 -9.474 9.889 1.00 91.56 93 ASP A CA 1
ATOM 688 C C . ASP A 1 93 ? -11.804 -9.254 11.337 1.00 91.56 93 ASP A C 1
ATOM 690 O O . ASP A 1 93 ? -12.602 -9.407 12.265 1.00 91.56 93 ASP A O 1
ATOM 694 N N . LYS A 1 94 ? -10.563 -8.799 11.536 1.00 90.94 94 LYS A N 1
ATOM 695 C CA . LYS A 1 94 ? -10.022 -8.448 12.852 1.00 90.94 94 LYS A CA 1
ATOM 696 C C . LYS A 1 94 ? -10.845 -7.344 13.522 1.00 90.94 94 LYS A C 1
ATOM 698 O O . LYS A 1 94 ? -11.216 -7.477 14.687 1.00 90.94 94 LYS A O 1
ATOM 703 N N . ALA A 1 95 ? -11.209 -6.292 12.785 1.00 92.19 95 ALA A N 1
ATOM 704 C CA . ALA A 1 95 ? -12.054 -5.213 13.301 1.00 92.19 95 ALA A CA 1
ATOM 705 C C . ALA A 1 95 ? -13.475 -5.690 13.650 1.00 92.19 95 ALA A C 1
ATOM 707 O O . ALA A 1 95 ? -14.042 -5.308 14.675 1.00 92.19 95 ALA A O 1
ATOM 708 N N . MET A 1 96 ? -14.060 -6.558 12.824 1.00 92.50 96 MET A N 1
ATOM 709 C CA . MET A 1 96 ? -15.406 -7.080 13.054 1.00 92.50 96 MET A CA 1
ATOM 710 C C . MET A 1 96 ? -15.464 -8.033 14.252 1.00 92.50 96 MET A C 1
ATOM 712 O O . MET A 1 96 ? -16.456 -8.020 14.992 1.00 92.50 96 MET A O 1
ATOM 716 N N . ASN A 1 97 ? -14.390 -8.789 14.486 1.00 90.31 97 ASN A N 1
ATOM 717 C CA . ASN A 1 97 ? -14.269 -9.749 15.582 1.00 90.31 97 ASN A CA 1
ATOM 718 C C . ASN A 1 97 ? -13.752 -9.150 16.901 1.00 90.31 97 ASN A C 1
ATOM 720 O O . ASN A 1 97 ? -13.820 -9.824 17.926 1.00 90.31 97 ASN A O 1
ATOM 724 N N . ALA A 1 98 ? -13.314 -7.888 16.913 1.00 86.81 98 ALA A N 1
ATOM 725 C CA . ALA A 1 98 ? -12.928 -7.184 18.136 1.00 86.81 98 ALA A CA 1
ATOM 726 C C . ALA A 1 98 ? -14.052 -7.211 19.196 1.00 86.81 98 ALA A C 1
ATOM 728 O O . ALA A 1 98 ? -15.216 -6.931 18.866 1.00 86.81 98 ALA A O 1
ATOM 729 N N . GLY A 1 99 ? -13.689 -7.552 20.440 1.00 70.69 99 GLY A N 1
ATOM 730 C CA . GLY A 1 99 ? -14.593 -7.678 21.594 1.00 70.69 99 GLY A CA 1
ATOM 731 C C . GLY A 1 99 ? -15.296 -9.035 21.737 1.00 70.69 99 GLY A C 1
ATOM 732 O O . GLY A 1 99 ? -16.091 -9.219 22.654 1.00 70.69 99 GLY A O 1
ATOM 733 N N . LYS A 1 100 ? -15.038 -10.002 20.845 1.00 68.69 100 LYS A N 1
ATOM 734 C CA . LYS A 1 100 ? -15.512 -11.386 21.001 1.00 68.69 100 LYS A CA 1
ATOM 735 C C . LYS A 1 100 ? -14.390 -12.232 21.600 1.00 68.69 100 LYS A C 1
ATOM 737 O O . LYS A 1 100 ? -13.266 -12.172 21.108 1.00 68.69 100 LYS A O 1
ATOM 742 N N . GLU A 1 101 ? -14.684 -13.044 22.618 1.00 42.94 101 GLU A N 1
ATOM 743 C CA . GLU A 1 101 ? -13.773 -14.113 23.044 1.00 42.94 101 GLU A CA 1
ATOM 744 C C . GLU A 1 101 ? -13.587 -15.087 21.873 1.00 42.94 101 GLU A C 1
ATOM 746 O O . GLU A 1 101 ? -14.434 -15.936 21.597 1.00 42.94 101 GLU A O 1
ATOM 751 N N . THR A 1 102 ? -12.493 -14.944 21.136 1.00 35.41 102 THR A N 1
ATOM 752 C CA . THR A 1 102 ? -12.111 -15.896 20.099 1.00 35.41 102 THR A CA 1
ATOM 753 C C . THR A 1 102 ? -11.171 -16.922 20.710 1.00 35.41 102 THR A C 1
ATOM 755 O O . THR A 1 102 ? -10.038 -16.596 21.063 1.00 35.41 102 THR A O 1
ATOM 758 N N . LYS A 1 103 ? -11.619 -18.183 20.791 1.00 32.44 103 LYS A N 1
ATOM 759 C CA . LYS A 1 103 ? -10.689 -19.310 20.666 1.00 32.44 103 LYS A CA 1
ATOM 760 C C . LYS A 1 103 ? -9.974 -19.114 19.333 1.00 32.44 103 LYS A C 1
ATOM 762 O O . LYS A 1 103 ? -10.647 -18.962 18.316 1.00 32.44 103 LYS A O 1
ATOM 767 N N . GLU A 1 104 ? -8.648 -19.038 19.361 1.00 33.28 104 GLU A N 1
ATOM 768 C CA . GLU A 1 104 ? -7.829 -19.023 18.152 1.00 33.28 104 GLU A CA 1
ATOM 769 C C . GLU A 1 104 ? -8.218 -20.227 17.287 1.00 33.28 104 GLU A C 1
ATOM 771 O O . GLU A 1 104 ? -7.976 -21.376 17.657 1.00 33.28 104 GLU A O 1
ATOM 776 N N . GLU A 1 105 ? -8.855 -19.967 16.147 1.00 27.66 105 GLU A N 1
ATOM 777 C CA . GLU A 1 105 ? -8.871 -20.916 15.044 1.00 27.66 105 GLU A CA 1
ATOM 778 C C . GLU A 1 105 ? -7.650 -20.632 14.166 1.00 27.66 105 GLU A C 1
ATOM 780 O O . GLU A 1 105 ? -7.321 -19.468 13.909 1.00 27.66 105 GLU A O 1
ATOM 785 N N . PRO A 1 106 ? -6.926 -21.680 13.751 1.00 31.03 106 PRO A N 1
ATOM 786 C CA . PRO A 1 106 ? -5.639 -21.530 13.108 1.00 31.03 106 PRO A CA 1
ATOM 787 C C . PRO A 1 106 ? -5.825 -20.918 11.721 1.00 31.03 106 PRO A C 1
ATOM 789 O O . PRO A 1 106 ? -6.620 -21.390 10.909 1.00 31.03 106 PRO A O 1
ATOM 792 N N . VAL A 1 107 ? -5.033 -19.885 11.440 1.00 34.81 107 VAL A N 1
ATOM 793 C CA . VAL A 1 107 ? -4.815 -19.383 10.085 1.00 34.81 107 VAL A CA 1
ATOM 794 C C . VAL A 1 107 ? -4.212 -20.528 9.272 1.00 34.81 107 VAL A C 1
ATOM 796 O O . VAL A 1 107 ? -3.054 -20.902 9.464 1.00 34.81 107 VAL A O 1
ATOM 799 N N . VAL A 1 108 ? -5.023 -21.122 8.397 1.00 31.09 108 VAL A N 1
ATOM 800 C CA . VAL A 1 108 ? -4.576 -22.139 7.447 1.00 31.09 108 VAL A CA 1
ATOM 801 C C . VAL A 1 108 ? -3.573 -21.481 6.505 1.00 31.09 108 VAL A C 1
ATOM 803 O O . VAL A 1 108 ? -3.880 -20.516 5.807 1.00 31.09 108 VAL A O 1
ATOM 806 N N . GLN A 1 109 ? -2.350 -22.003 6.525 1.00 32.59 109 GLN A N 1
ATOM 807 C CA . GLN A 1 109 ? -1.328 -21.721 5.530 1.00 32.59 109 GLN A CA 1
ATOM 808 C C . GLN A 1 109 ? -1.814 -22.277 4.187 1.00 32.59 109 GLN A C 1
ATOM 810 O O . GLN A 1 109 ? -1.866 -23.491 4.007 1.00 32.59 109 GLN A O 1
ATOM 815 N N . GLU A 1 110 ? -2.169 -21.411 3.240 1.00 29.52 110 GLU A N 1
ATOM 816 C CA . GLU A 1 110 ? -2.276 -21.817 1.838 1.00 29.52 110 GLU A CA 1
ATOM 817 C C . GLU A 1 110 ? -0.936 -21.568 1.140 1.00 29.52 110 GLU A C 1
ATOM 819 O O . GLU A 1 110 ? -0.632 -20.469 0.674 1.00 29.52 110 GLU A O 1
ATOM 824 N N . GLU A 1 111 ? -0.125 -22.625 1.066 1.00 26.59 111 GLU A N 1
ATOM 825 C CA . GLU A 1 111 ? 0.851 -22.789 -0.006 1.00 26.59 111 GLU A CA 1
ATOM 826 C C . GLU A 1 111 ? 0.158 -23.331 -1.268 1.00 26.59 111 GLU A C 1
ATOM 828 O O . GLU A 1 111 ? -0.576 -24.314 -1.231 1.00 26.59 111 GLU A O 1
ATOM 833 N N . SER A 1 112 ? 0.449 -22.651 -2.380 1.00 39.53 112 SER A N 1
ATOM 834 C CA . SER A 1 112 ? 0.350 -22.995 -3.808 1.00 39.53 112 SER A CA 1
ATOM 835 C C . SER A 1 112 ? -0.680 -24.026 -4.308 1.00 39.53 112 SER A C 1
ATOM 837 O O . SER A 1 112 ? -0.650 -25.207 -3.962 1.00 39.53 112 SER A O 1
ATOM 839 N N . LYS A 1 113 ? -1.408 -23.643 -5.367 1.00 28.41 113 LYS A N 1
ATOM 840 C CA . LYS A 1 113 ? -1.797 -24.591 -6.421 1.00 28.41 113 LYS A CA 1
ATOM 841 C C . LYS A 1 113 ? -1.764 -23.939 -7.810 1.00 28.41 113 LYS A C 1
ATOM 843 O O . LYS A 1 113 ? -2.285 -22.845 -7.997 1.00 28.41 113 LYS A O 1
ATOM 848 N N . ALA A 1 114 ? -1.113 -24.614 -8.761 1.00 34.38 114 ALA A N 1
ATOM 849 C CA . ALA A 1 114 ? -1.126 -24.315 -10.202 1.00 34.38 114 ALA A CA 1
ATOM 850 C C . ALA A 1 114 ? -2.542 -24.540 -10.794 1.00 34.38 114 ALA A C 1
ATOM 852 O O . ALA A 1 114 ? -3.295 -25.332 -10.231 1.00 34.38 114 ALA A O 1
ATOM 853 N N . GLU A 1 115 ? -3.022 -23.816 -11.819 1.00 34.25 115 GLU A N 1
ATOM 854 C CA . GLU A 1 115 ? -2.835 -23.959 -13.294 1.00 34.25 115 GLU A CA 1
ATOM 855 C C . GLU A 1 115 ? -3.821 -22.975 -14.022 1.00 34.25 115 GLU A C 1
ATOM 857 O O . GLU A 1 115 ? -4.684 -22.455 -13.311 1.00 34.25 115 GLU A O 1
ATOM 862 N N . PRO A 1 116 ? -3.810 -22.700 -15.368 1.00 35.31 116 PRO A N 1
ATOM 863 C CA . PRO A 1 116 ? -3.201 -23.444 -16.492 1.00 35.31 116 PRO A CA 1
ATOM 864 C C . PRO A 1 116 ? -2.347 -22.635 -17.524 1.00 35.31 116 PRO A C 1
ATOM 866 O O . PRO A 1 116 ? -2.272 -21.409 -17.513 1.00 35.31 116 PRO A O 1
ATOM 869 N N . LYS A 1 117 ? -1.691 -23.385 -18.434 1.00 35.03 117 LYS A N 1
ATOM 870 C CA . LYS A 1 117 ? -0.938 -23.014 -19.675 1.00 35.03 117 LYS A CA 1
ATOM 871 C C . LYS A 1 117 ? -1.829 -22.226 -20.674 1.00 35.03 117 LYS A C 1
ATOM 873 O O . LYS A 1 117 ? -2.999 -22.568 -20.751 1.00 35.03 117 LYS A O 1
ATOM 878 N N . GLN A 1 118 ? -1.451 -21.266 -21.541 1.00 41.16 118 GLN A N 1
ATOM 879 C CA . GLN A 1 118 ? -0.235 -20.741 -22.228 1.00 41.16 118 GLN A CA 1
ATOM 880 C C . GLN A 1 118 ? -0.695 -19.485 -23.072 1.00 41.16 118 GLN A C 1
ATOM 882 O O . GLN A 1 118 ? -1.895 -19.225 -23.096 1.00 41.16 118 GLN A O 1
ATOM 887 N N . PRO A 1 119 ? 0.099 -18.802 -23.938 1.00 48.75 119 PRO A N 1
ATOM 888 C CA . PRO A 1 119 ? 1.357 -18.075 -23.765 1.00 48.75 119 PRO A CA 1
ATOM 889 C C . PRO A 1 119 ? 1.249 -16.582 -24.205 1.00 48.75 119 PRO A C 1
ATOM 891 O O . PRO A 1 119 ? 0.905 -16.257 -25.338 1.00 48.75 119 PRO A O 1
ATOM 894 N N . ARG A 1 120 ? 1.675 -15.656 -23.348 1.00 44.41 120 ARG A N 1
ATOM 895 C CA . ARG A 1 120 ? 2.398 -14.431 -23.742 1.00 44.41 120 ARG A CA 1
ATOM 896 C C . ARG A 1 120 ? 3.534 -14.311 -22.734 1.00 44.41 120 ARG A C 1
ATOM 898 O O . ARG A 1 120 ? 3.301 -14.574 -21.556 1.00 44.41 120 ARG A O 1
ATOM 905 N N . SER A 1 121 ? 4.760 -14.048 -23.184 1.00 66.06 121 SER A N 1
ATOM 906 C CA . SER A 1 121 ? 5.912 -13.919 -22.285 1.00 66.06 121 SER A CA 1
ATOM 907 C C . SER A 1 121 ? 5.585 -12.875 -21.217 1.00 66.06 121 SER A C 1
ATOM 909 O O . SER A 1 121 ? 5.357 -11.712 -21.539 1.00 66.06 121 SER A O 1
ATOM 911 N N . MET A 1 122 ? 5.462 -13.320 -19.968 1.00 78.50 122 MET A N 1
ATOM 912 C CA . MET A 1 122 ? 5.115 -12.467 -18.836 1.00 78.50 122 MET A CA 1
ATOM 913 C C . MET A 1 122 ? 6.249 -11.470 -18.600 1.00 78.50 122 MET A C 1
ATOM 915 O O . MET A 1 122 ? 7.357 -11.895 -18.288 1.00 78.50 122 MET A O 1
ATOM 919 N N . CYS A 1 123 ? 5.964 -10.175 -18.732 1.00 86.44 123 CYS A N 1
ATOM 920 C CA . CYS A 1 123 ? 6.935 -9.102 -18.532 1.00 86.44 123 CYS A CA 1
ATOM 921 C C . CYS A 1 123 ? 7.236 -8.933 -17.037 1.00 86.44 123 CYS A C 1
ATOM 923 O O . CYS A 1 123 ? 6.351 -8.575 -16.254 1.00 86.44 123 CYS A O 1
ATOM 925 N N . LYS A 1 124 ? 8.475 -9.188 -16.619 1.00 91.50 124 LYS A N 1
ATOM 926 C CA . LYS A 1 124 ? 8.912 -9.051 -15.227 1.00 91.50 124 LYS A CA 1
ATOM 927 C C . LYS A 1 124 ? 9.535 -7.679 -15.004 1.00 91.50 124 LYS A C 1
ATOM 929 O O . LYS A 1 124 ? 10.511 -7.315 -15.650 1.00 91.50 124 LYS A O 1
ATOM 934 N N . VAL A 1 125 ? 8.997 -6.933 -14.052 1.00 92.06 125 VAL A N 1
ATOM 935 C CA . VAL A 1 125 ? 9.397 -5.560 -13.752 1.00 92.06 125 VAL A CA 1
ATOM 936 C C . VAL A 1 125 ? 9.993 -5.494 -12.346 1.00 92.06 125 VAL A C 1
ATOM 938 O O . VAL A 1 125 ? 9.416 -5.989 -11.375 1.00 92.06 125 VAL A O 1
ATOM 941 N N . LEU A 1 126 ? 11.146 -4.850 -12.213 1.00 91.06 126 LEU A N 1
ATOM 942 C CA . LEU A 1 126 ? 11.707 -4.454 -10.927 1.00 91.06 126 LEU A CA 1
ATOM 943 C C . LEU A 1 126 ? 11.628 -2.936 -10.802 1.00 91.06 126 LEU A C 1
ATOM 945 O O . LEU A 1 126 ? 12.128 -2.220 -11.657 1.00 91.06 126 LEU A O 1
ATOM 949 N N . MET A 1 127 ? 11.037 -2.434 -9.722 1.00 89.19 127 MET A N 1
ATOM 950 C CA . MET A 1 127 ? 11.043 -1.013 -9.397 1.00 89.19 127 MET A CA 1
ATOM 951 C C . MET A 1 127 ? 11.993 -0.740 -8.236 1.00 89.19 127 MET A C 1
ATOM 953 O O . MET A 1 127 ? 11.831 -1.305 -7.153 1.00 89.19 127 MET A O 1
ATOM 957 N N . ILE A 1 128 ? 12.957 0.160 -8.433 1.00 87.25 128 ILE A N 1
ATOM 958 C CA . ILE A 1 128 ? 13.884 0.584 -7.380 1.00 87.25 128 ILE A CA 1
ATOM 959 C C . ILE A 1 128 ? 13.656 2.044 -6.971 1.00 87.25 128 ILE A C 1
ATOM 961 O O . ILE A 1 128 ? 13.769 2.974 -7.771 1.00 87.25 128 ILE A O 1
ATOM 965 N N . CYS A 1 129 ? 13.378 2.247 -5.683 1.00 75.69 129 CYS A N 1
ATOM 966 C CA . CYS A 1 129 ? 13.405 3.551 -5.010 1.00 75.69 129 CYS A CA 1
ATOM 967 C C . CYS A 1 129 ? 14.363 3.464 -3.812 1.00 75.69 129 CYS A C 1
ATOM 969 O O . CYS A 1 129 ? 14.677 2.353 -3.382 1.00 75.69 129 CYS A O 1
ATOM 971 N N . GLY A 1 130 ? 14.841 4.598 -3.286 1.00 69.25 130 GLY A N 1
ATOM 972 C CA . GLY A 1 130 ? 15.930 4.635 -2.298 1.00 69.25 130 GLY A CA 1
ATOM 973 C C . GLY A 1 130 ? 15.810 3.586 -1.182 1.00 69.25 130 GLY A C 1
ATOM 974 O O . GLY A 1 130 ? 16.712 2.769 -1.004 1.00 69.25 130 GLY A O 1
ATOM 975 N N . SER A 1 131 ? 14.666 3.538 -0.490 1.00 60.31 131 SER A N 1
ATOM 976 C CA . SER A 1 131 ? 14.427 2.637 0.652 1.00 60.31 131 SER A CA 1
ATOM 977 C C . SER A 1 131 ? 13.665 1.339 0.342 1.00 60.31 131 SER A C 1
ATOM 979 O O . SER A 1 131 ? 13.504 0.509 1.231 1.00 60.31 131 SER A O 1
ATOM 981 N N . GLY A 1 132 ? 13.160 1.135 -0.878 1.00 60.41 132 GLY A N 1
ATOM 982 C CA . GLY A 1 132 ? 12.421 -0.081 -1.256 1.00 60.41 132 GLY A CA 1
ATOM 983 C C . GLY A 1 132 ? 10.973 -0.209 -0.745 1.00 60.41 132 GLY A C 1
ATOM 984 O O . GLY A 1 132 ? 10.220 -1.040 -1.247 1.00 60.41 132 GLY A O 1
ATOM 985 N N . ILE A 1 133 ? 10.544 0.617 0.217 1.00 64.44 133 ILE A N 1
ATOM 986 C CA . ILE A 1 133 ? 9.182 0.561 0.788 1.00 64.44 133 ILE A CA 1
ATOM 987 C C . ILE A 1 133 ? 8.159 1.094 -0.220 1.00 64.44 133 ILE A C 1
ATOM 989 O O . ILE A 1 133 ? 7.170 0.433 -0.542 1.00 64.44 133 ILE A O 1
ATOM 993 N N . THR A 1 134 ? 8.425 2.283 -0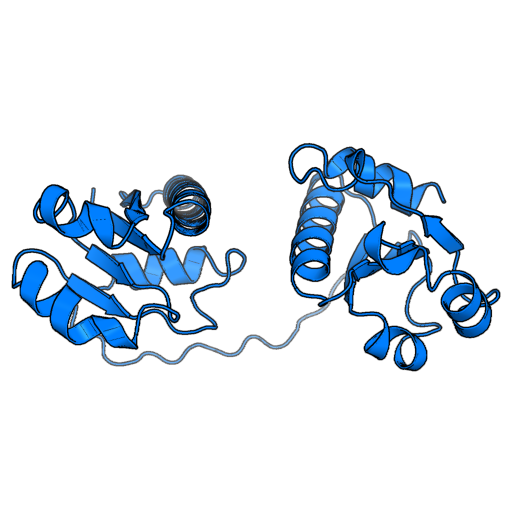.763 1.00 74.06 134 THR A N 1
ATOM 994 C CA . THR A 1 134 ? 7.536 2.936 -1.729 1.00 74.06 134 THR A CA 1
ATOM 995 C C . THR A 1 134 ? 7.480 2.158 -3.043 1.00 74.06 134 THR A C 1
ATOM 997 O O . THR A 1 134 ? 6.403 1.991 -3.607 1.00 74.06 134 THR A O 1
ATOM 1000 N N . SER A 1 135 ? 8.604 1.607 -3.507 1.00 80.25 135 SER A N 1
ATOM 1001 C CA . SER A 1 135 ? 8.644 0.819 -4.743 1.00 80.25 135 SER A CA 1
ATOM 1002 C C . SER A 1 135 ? 7.824 -0.465 -4.643 1.00 80.25 135 SER A C 1
ATOM 1004 O O . SER A 1 135 ? 7.205 -0.860 -5.627 1.00 80.25 135 SER A O 1
ATOM 1006 N N . ASN A 1 136 ? 7.739 -1.087 -3.463 1.00 82.00 136 ASN A N 1
ATOM 1007 C CA . ASN A 1 136 ? 6.915 -2.279 -3.289 1.00 82.00 136 ASN A CA 1
ATOM 1008 C C . ASN A 1 136 ? 5.414 -1.959 -3.342 1.00 82.00 136 ASN A C 1
ATOM 1010 O O . ASN A 1 136 ? 4.654 -2.686 -3.978 1.00 82.00 136 ASN A O 1
ATOM 1014 N N . ALA A 1 137 ? 4.990 -0.837 -2.750 1.00 81.69 137 ALA A N 1
ATOM 1015 C CA . ALA A 1 137 ? 3.605 -0.372 -2.846 1.00 81.69 137 ALA A CA 1
ATOM 1016 C C . ALA A 1 137 ? 3.201 -0.055 -4.299 1.00 81.69 137 ALA A C 1
ATOM 1018 O O . ALA A 1 137 ? 2.109 -0.424 -4.734 1.00 81.69 137 ALA A O 1
ATOM 1019 N N . PHE A 1 138 ? 4.092 0.576 -5.068 1.00 85.81 138 PHE A N 1
ATOM 1020 C CA . PHE A 1 138 ? 3.862 0.838 -6.489 1.00 85.81 138 PHE A CA 1
ATOM 1021 C C . PHE A 1 138 ? 3.829 -0.448 -7.317 1.00 85.81 138 PHE A C 1
ATOM 1023 O O . PHE A 1 138 ? 2.898 -0.633 -8.092 1.00 85.81 138 PHE A O 1
ATOM 1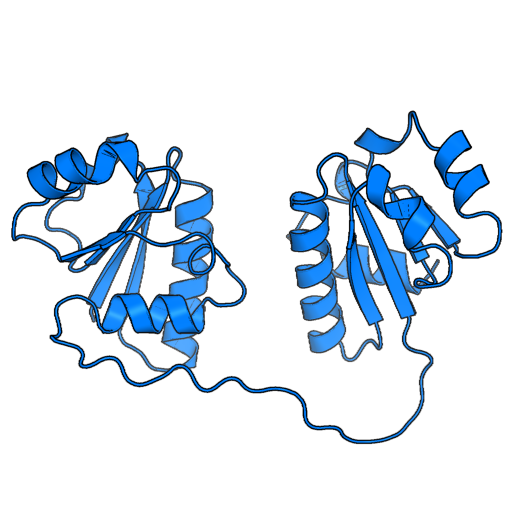030 N N . ALA A 1 139 ? 4.775 -1.366 -7.120 1.00 86.25 139 ALA A N 1
ATOM 1031 C CA . ALA A 1 139 ? 4.818 -2.645 -7.829 1.00 86.25 139 ALA A CA 1
ATOM 1032 C C . ALA A 1 139 ? 3.528 -3.460 -7.652 1.00 86.25 139 ALA A C 1
ATOM 1034 O O . ALA A 1 139 ? 2.969 -4.008 -8.599 1.00 86.25 139 ALA A O 1
ATOM 1035 N N . VAL A 1 140 ? 3.001 -3.474 -6.435 1.00 85.88 140 VAL A N 1
ATOM 1036 C CA . VAL A 1 140 ? 1.716 -4.091 -6.119 1.00 85.88 140 VAL A CA 1
ATOM 1037 C C . VAL A 1 140 ? 0.568 -3.437 -6.889 1.00 85.88 140 VAL A C 1
ATOM 1039 O O . VAL A 1 140 ? -0.247 -4.131 -7.492 1.00 85.88 140 VAL A O 1
ATOM 1042 N N . LYS A 1 141 ? 0.514 -2.102 -6.924 1.00 85.75 141 LYS A N 1
ATOM 1043 C CA . LYS A 1 141 ? -0.519 -1.365 -7.665 1.00 85.75 141 LYS A CA 1
ATOM 1044 C C . LYS A 1 141 ? -0.395 -1.561 -9.175 1.00 85.75 141 LYS A C 1
ATOM 1046 O O . LYS A 1 141 ? -1.410 -1.678 -9.859 1.00 85.75 141 LYS A O 1
ATOM 1051 N N . MET A 1 142 ? 0.828 -1.664 -9.686 1.00 90.00 142 MET A N 1
ATOM 1052 C CA . MET A 1 142 ? 1.095 -2.037 -11.071 1.00 90.00 142 MET A CA 1
ATOM 1053 C C . MET A 1 142 ? 0.565 -3.443 -11.378 1.00 90.00 142 MET A C 1
ATOM 1055 O O . MET A 1 142 ? -0.071 -3.634 -12.409 1.00 90.00 142 MET A O 1
ATOM 1059 N N . ASN A 1 143 ? 0.747 -4.411 -10.474 1.00 88.69 143 ASN A N 1
ATOM 1060 C CA . ASN A 1 143 ? 0.191 -5.759 -10.631 1.00 88.69 143 ASN A CA 1
ATOM 1061 C C . ASN A 1 143 ? -1.339 -5.765 -10.607 1.00 88.69 143 ASN A C 1
ATOM 1063 O O . ASN A 1 143 ? -1.954 -6.426 -11.438 1.00 88.69 143 ASN A O 1
ATOM 1067 N N . GLU A 1 144 ? -1.962 -5.007 -9.700 1.00 84.62 144 GLU A N 1
ATOM 1068 C CA . GLU A 1 144 ? -3.421 -4.840 -9.672 1.00 84.62 144 GLU A CA 1
ATOM 1069 C C . GLU A 1 144 ? -3.936 -4.249 -10.992 1.00 84.62 144 GLU A C 1
ATOM 1071 O O . GLU A 1 144 ? -4.911 -4.746 -11.553 1.00 84.62 144 GLU A O 1
ATOM 1076 N N . SER A 1 145 ? -3.275 -3.206 -11.504 1.00 84.81 145 SER A N 1
ATOM 1077 C CA . SER A 1 145 ? -3.596 -2.592 -12.796 1.00 84.81 145 SER A CA 1
ATOM 1078 C C . SER A 1 145 ? -3.446 -3.583 -13.948 1.00 84.81 145 SER A C 1
ATOM 1080 O O . SER A 1 145 ? -4.389 -3.772 -14.717 1.00 84.81 145 SER A O 1
ATOM 1082 N N . ALA A 1 146 ? -2.311 -4.278 -14.027 1.00 86.44 146 ALA A N 1
ATOM 1083 C CA . ALA A 1 146 ? -2.055 -5.268 -15.061 1.00 86.44 146 ALA A CA 1
ATOM 1084 C C . ALA A 1 146 ? -3.083 -6.403 -15.029 1.00 86.44 146 ALA A C 1
ATOM 1086 O O . ALA A 1 146 ? -3.656 -6.738 -16.064 1.00 86.44 146 ALA A O 1
ATOM 1087 N N . HIS A 1 147 ? -3.402 -6.927 -13.843 1.00 85.25 147 HIS A N 1
ATOM 1088 C CA . HIS A 1 147 ? -4.405 -7.974 -13.677 1.00 85.25 147 HIS A CA 1
ATOM 1089 C C . HIS A 1 147 ? -5.796 -7.506 -14.120 1.00 85.25 147 HIS A C 1
ATOM 1091 O O . HIS A 1 147 ? -6.443 -8.169 -14.929 1.00 85.25 147 HIS A O 1
ATOM 1097 N N . ARG A 1 148 ? -6.227 -6.317 -13.672 1.00 85.75 148 ARG A N 1
ATOM 1098 C CA . ARG A 1 148 ? -7.519 -5.716 -14.049 1.00 85.75 148 ARG A CA 1
ATOM 1099 C C . ARG A 1 148 ? -7.638 -5.473 -15.560 1.00 85.75 148 ARG A C 1
ATOM 1101 O O . ARG A 1 148 ? -8.747 -5.407 -16.080 1.00 85.75 148 ARG A O 1
ATOM 1108 N N . ARG A 1 149 ? -6.505 -5.325 -16.253 1.00 86.75 149 ARG A N 1
ATOM 1109 C CA . ARG A 1 149 ? -6.401 -5.048 -17.694 1.00 86.75 149 ARG A CA 1
ATOM 1110 C C . ARG A 1 149 ? -6.037 -6.282 -18.532 1.00 86.75 149 ARG A C 1
ATOM 1112 O O . ARG A 1 149 ? -5.903 -6.159 -19.746 1.00 86.75 149 ARG A O 1
ATOM 1119 N N . GLY A 1 150 ? -5.867 -7.457 -17.918 1.00 81.88 150 GLY A N 1
ATOM 1120 C CA . GLY A 1 150 ? -5.459 -8.682 -18.618 1.00 81.88 150 GLY A CA 1
ATOM 1121 C C . GLY A 1 150 ? -4.041 -8.629 -19.205 1.00 81.88 150 GLY A C 1
ATOM 1122 O O . GLY A 1 150 ? -3.751 -9.305 -20.192 1.00 81.88 150 GLY A O 1
ATOM 1123 N N . ILE A 1 151 ? -3.160 -7.811 -18.630 1.00 86.19 151 ILE A N 1
ATOM 1124 C CA . ILE A 1 151 ? -1.766 -7.647 -19.048 1.00 86.19 151 ILE A CA 1
ATOM 1125 C C . ILE A 1 151 ? -0.902 -8.677 -18.311 1.00 86.19 151 ILE A C 1
ATOM 1127 O O . ILE A 1 151 ? -0.918 -8.759 -17.083 1.00 86.19 151 ILE A O 1
ATOM 1131 N N . ALA A 1 152 ? -0.114 -9.450 -19.061 1.00 84.94 152 ALA A N 1
ATOM 1132 C CA . ALA A 1 152 ? 0.823 -10.428 -18.514 1.00 84.94 152 ALA A CA 1
ATOM 1133 C C . ALA A 1 152 ? 2.094 -9.729 -17.999 1.00 84.94 152 ALA A C 1
ATOM 1135 O O . ALA A 1 152 ? 3.118 -9.702 -18.679 1.00 84.94 152 ALA A O 1
ATOM 1136 N N . MET A 1 153 ? 2.016 -9.146 -16.804 1.00 88.81 153 MET A N 1
ATOM 1137 C CA . MET A 1 153 ? 3.122 -8.445 -16.151 1.00 88.81 153 MET A CA 1
ATOM 1138 C C . MET A 1 153 ? 3.220 -8.841 -14.675 1.00 88.81 153 MET A C 1
ATOM 1140 O O . MET A 1 153 ? 2.205 -9.084 -14.022 1.00 88.81 153 MET A O 1
ATOM 1144 N N . ASN A 1 154 ? 4.441 -8.881 -14.146 1.00 90.44 154 ASN A N 1
ATOM 1145 C CA . ASN A 1 154 ? 4.707 -9.027 -12.721 1.00 90.44 154 ASN A CA 1
ATOM 1146 C C . ASN A 1 154 ? 5.759 -8.008 -12.271 1.00 90.44 154 ASN A C 1
ATOM 1148 O O . ASN A 1 154 ? 6.922 -8.108 -12.645 1.00 90.44 154 ASN A O 1
ATOM 1152 N N . ALA A 1 155 ? 5.349 -7.032 -11.474 1.00 90.25 155 ALA A N 1
ATOM 1153 C CA . ALA A 1 155 ? 6.195 -6.017 -10.880 1.00 90.25 155 ALA A CA 1
ATOM 1154 C C . ALA A 1 155 ? 6.560 -6.364 -9.433 1.00 90.25 155 ALA A C 1
ATOM 1156 O O . ALA A 1 155 ? 5.743 -6.867 -8.660 1.00 90.25 155 ALA A O 1
ATOM 1157 N N . THR A 1 156 ? 7.782 -6.020 -9.039 1.00 89.50 156 THR A N 1
ATOM 1158 C CA . THR A 1 156 ? 8.289 -6.184 -7.672 1.00 89.50 156 THR A CA 1
ATOM 1159 C C . THR A 1 156 ? 9.034 -4.937 -7.214 1.00 89.50 156 THR A C 1
ATOM 1161 O O . THR A 1 156 ? 9.682 -4.264 -8.015 1.00 89.50 156 THR A O 1
ATOM 1164 N N . GLY A 1 157 ? 8.953 -4.619 -5.921 1.00 87.94 157 GLY A N 1
ATOM 1165 C CA . GLY A 1 157 ? 9.747 -3.553 -5.323 1.00 87.94 157 GLY A CA 1
ATOM 1166 C C . GLY A 1 157 ? 11.153 -4.022 -4.962 1.00 87.94 157 GLY A C 1
ATOM 1167 O O . GLY A 1 157 ? 11.392 -5.202 -4.691 1.00 87.94 157 GLY A O 1
ATOM 1168 N N . GLY A 1 158 ? 12.094 -3.089 -4.946 1.00 86.56 158 GLY A N 1
ATOM 1169 C CA . GLY A 1 158 ? 13.445 -3.301 -4.451 1.00 86.56 158 GLY A CA 1
ATOM 1170 C C . GLY A 1 158 ? 14.140 -1.999 -4.077 1.00 86.56 158 GLY A C 1
ATOM 1171 O O . GLY A 1 158 ? 13.627 -0.898 -4.301 1.00 86.56 158 GLY A O 1
ATOM 1172 N N . SER A 1 159 ? 15.332 -2.151 -3.513 1.00 86.00 159 SER A N 1
ATOM 1173 C CA . SER A 1 159 ? 16.289 -1.079 -3.238 1.00 86.00 159 SER A CA 1
ATOM 1174 C C . SER A 1 159 ? 17.514 -1.219 -4.143 1.00 86.00 159 SER A C 1
ATOM 1176 O O . SER A 1 159 ? 17.785 -2.299 -4.681 1.00 86.00 159 SER A O 1
ATOM 1178 N N . LEU A 1 160 ? 18.319 -0.159 -4.240 1.00 83.25 160 LEU A N 1
ATOM 1179 C CA . LEU A 1 160 ? 19.590 -0.203 -4.967 1.00 83.25 160 LEU A CA 1
ATOM 1180 C C . LEU A 1 160 ? 20.542 -1.285 -4.421 1.00 83.25 160 LEU A C 1
ATOM 1182 O O . LEU A 1 160 ? 21.241 -1.936 -5.190 1.00 83.25 160 LEU A O 1
ATOM 1186 N N . SER A 1 161 ? 20.533 -1.529 -3.106 1.00 81.69 161 SER A N 1
ATOM 1187 C CA . SER A 1 161 ? 21.351 -2.573 -2.471 1.00 81.69 161 SER A CA 1
ATOM 1188 C C . SER A 1 161 ? 20.955 -3.996 -2.880 1.00 81.69 161 SER A C 1
ATOM 1190 O O . SER A 1 161 ? 21.803 -4.882 -2.882 1.00 81.69 161 SER A O 1
ATOM 1192 N N . SER A 1 162 ? 19.694 -4.211 -3.264 1.00 81.19 162 SER A N 1
ATOM 1193 C CA . SER A 1 1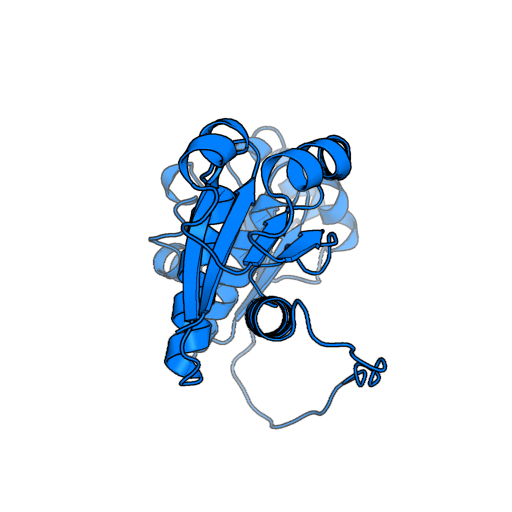62 ? 19.189 -5.511 -3.726 1.00 81.19 162 SER A CA 1
ATOM 1194 C C . SER A 1 162 ? 19.341 -5.741 -5.232 1.00 81.19 162 SER A C 1
ATOM 1196 O O . SER A 1 162 ? 19.063 -6.835 -5.709 1.00 81.19 162 SER A O 1
ATOM 1198 N N . LEU A 1 163 ? 19.755 -4.726 -6.001 1.00 86.31 163 LEU A N 1
ATOM 1199 C CA . LEU A 1 163 ? 19.762 -4.802 -7.463 1.00 86.31 163 LEU A CA 1
ATOM 1200 C C . LEU A 1 163 ? 20.706 -5.895 -7.979 1.00 86.31 163 LEU A C 1
ATOM 1202 O O . LEU A 1 163 ? 20.306 -6.709 -8.806 1.00 86.31 163 LEU A O 1
ATOM 1206 N N . ALA A 1 164 ? 21.934 -5.943 -7.455 1.00 84.19 164 ALA A N 1
ATOM 1207 C CA . ALA A 1 164 ? 22.976 -6.852 -7.931 1.00 84.19 164 ALA A CA 1
ATOM 1208 C C . ALA A 1 164 ? 22.597 -8.337 -7.794 1.00 84.19 164 ALA A C 1
ATOM 1210 O O . ALA A 1 164 ? 22.892 -9.127 -8.684 1.00 84.19 164 ALA A O 1
ATOM 1211 N N . SER A 1 165 ? 21.898 -8.719 -6.720 1.00 81.69 165 SER A N 1
ATOM 1212 C CA . SER A 1 165 ? 21.461 -10.106 -6.499 1.00 81.69 165 SER A CA 1
ATOM 1213 C C . SER A 1 165 ? 20.225 -10.499 -7.310 1.00 81.69 165 SER A C 1
ATOM 1215 O O . SER A 1 165 ? 19.826 -11.661 -7.291 1.00 81.69 165 SER A O 1
ATOM 1217 N N . ARG A 1 166 ? 19.602 -9.543 -8.008 1.00 82.94 166 ARG A N 1
ATOM 1218 C CA . ARG A 1 166 ? 18.357 -9.738 -8.760 1.00 82.94 166 ARG A CA 1
ATOM 1219 C C . ARG A 1 166 ? 18.533 -9.593 -10.266 1.00 82.94 166 ARG A C 1
ATOM 1221 O O . ARG A 1 166 ? 17.564 -9.793 -10.997 1.00 82.94 166 ARG A O 1
ATOM 1228 N N . VAL A 1 167 ? 19.729 -9.253 -10.741 1.00 84.94 167 VAL A N 1
ATOM 1229 C CA . VAL A 1 167 ? 20.035 -9.181 -12.176 1.00 84.94 167 VAL A CA 1
ATOM 1230 C C . VAL A 1 167 ? 19.665 -10.508 -12.852 1.00 84.94 167 VAL A C 1
ATOM 1232 O O . VAL A 1 167 ? 19.935 -11.581 -12.318 1.00 84.94 167 VAL A O 1
ATOM 1235 N N . GLY A 1 168 ? 18.986 -10.431 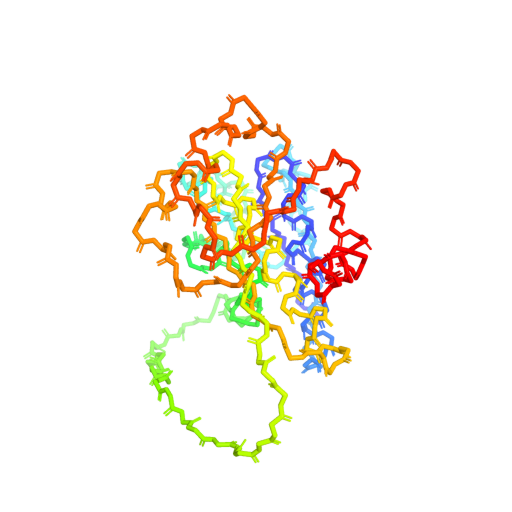-14.000 1.00 79.06 168 GLY A N 1
ATOM 1236 C CA . GLY A 1 168 ? 18.480 -11.594 -14.740 1.00 79.06 168 GLY A CA 1
ATOM 1237 C C . GLY A 1 168 ? 17.142 -12.157 -14.240 1.00 79.06 168 GLY A C 1
ATOM 1238 O O . GLY A 1 168 ? 16.606 -13.079 -14.849 1.00 79.06 168 GLY A O 1
ATOM 1239 N N . SER A 1 169 ? 16.573 -11.617 -13.153 1.00 82.00 169 SER A N 1
ATOM 1240 C CA . SER A 1 169 ? 15.238 -12.012 -12.661 1.00 82.00 169 SER A CA 1
ATOM 1241 C C . SER A 1 169 ? 14.093 -11.122 -13.161 1.00 82.00 169 SER A C 1
ATOM 1243 O O . SER A 1 169 ? 12.927 -11.441 -12.923 1.00 82.00 169 SER A O 1
ATOM 1245 N N . PHE A 1 170 ? 14.415 -10.029 -13.850 1.00 88.88 170 PHE A N 1
ATOM 1246 C CA . PHE A 1 170 ? 13.479 -9.052 -14.399 1.00 88.88 170 PHE A CA 1
ATOM 1247 C C . PHE A 1 170 ? 13.905 -8.661 -15.815 1.00 88.88 170 PHE A C 1
ATOM 1249 O O . PHE A 1 170 ? 15.094 -8.691 -16.119 1.00 88.88 170 PHE A O 1
ATOM 1256 N N . ASP A 1 171 ? 12.934 -8.277 -16.639 1.00 87.38 171 ASP A N 1
ATOM 1257 C CA . ASP A 1 171 ? 13.131 -7.827 -18.021 1.00 87.38 171 ASP A CA 1
ATOM 1258 C C . ASP A 1 171 ? 13.228 -6.295 -18.094 1.00 87.38 171 ASP A C 1
ATOM 1260 O O . ASP A 1 171 ? 13.938 -5.751 -18.936 1.00 87.38 171 ASP A O 1
ATOM 1264 N N . VAL A 1 172 ? 12.542 -5.595 -17.181 1.00 90.50 172 VAL A N 1
ATOM 1265 C CA . VAL A 1 172 ? 12.490 -4.128 -17.121 1.00 90.50 172 VAL A CA 1
ATOM 1266 C C . VAL A 1 172 ? 12.832 -3.638 -15.715 1.00 90.50 172 VAL A C 1
ATOM 1268 O O . VAL A 1 172 ? 12.273 -4.112 -14.723 1.00 90.50 172 VAL A O 1
ATOM 1271 N N . LEU A 1 173 ? 13.731 -2.660 -15.619 1.00 91.94 173 LEU A N 1
ATOM 1272 C CA . LEU A 1 173 ? 14.081 -1.951 -14.393 1.00 91.94 173 LEU A CA 1
ATOM 1273 C C . LEU A 1 173 ? 13.525 -0.527 -14.424 1.00 91.94 173 LEU A C 1
ATOM 1275 O O . LEU A 1 173 ? 14.030 0.331 -15.145 1.00 91.94 173 LEU A O 1
ATOM 1279 N N . LEU A 1 174 ? 12.541 -0.252 -13.574 1.00 91.62 174 LEU A N 1
ATOM 1280 C CA . LEU A 1 174 ? 12.064 1.098 -13.312 1.00 91.62 174 LEU A CA 1
ATOM 1281 C C . LEU A 1 174 ? 12.930 1.757 -12.236 1.00 91.62 174 LEU A C 1
ATOM 1283 O O . LEU A 1 174 ? 12.991 1.290 -11.093 1.00 91.62 174 LEU A O 1
ATOM 1287 N N . VAL A 1 175 ? 13.569 2.871 -12.580 1.00 89.50 175 VAL A N 1
ATOM 1288 C CA . VAL A 1 175 ? 14.457 3.602 -11.673 1.00 89.50 175 VAL A CA 1
ATOM 1289 C C . VAL A 1 175 ? 13.798 4.899 -11.232 1.00 89.50 175 VAL A C 1
ATOM 1291 O O . VAL A 1 175 ? 13.552 5.791 -12.041 1.00 89.50 175 VAL A O 1
ATOM 1294 N N . GLY A 1 176 ? 13.522 5.016 -9.932 1.00 84.00 176 GLY A N 1
ATOM 1295 C CA . GLY A 1 176 ? 12.982 6.243 -9.351 1.00 84.00 176 GLY A CA 1
ATOM 1296 C C . GLY A 1 176 ? 13.951 7.436 -9.409 1.00 84.00 176 GLY A C 1
ATOM 1297 O O . GLY A 1 176 ? 15.168 7.238 -9.445 1.00 84.00 176 GLY A O 1
ATOM 1298 N N . PRO A 1 177 ? 13.443 8.682 -9.338 1.00 77.31 177 PRO A N 1
ATOM 1299 C CA . PRO A 1 177 ? 14.233 9.899 -9.533 1.00 77.31 177 PRO A CA 1
ATOM 1300 C C . PRO A 1 177 ? 15.356 10.077 -8.503 1.00 77.31 177 PRO A C 1
ATOM 1302 O O . PRO A 1 177 ? 16.404 10.623 -8.835 1.00 77.31 177 PRO A O 1
ATOM 1305 N N . GLU A 1 178 ? 15.181 9.572 -7.279 1.00 73.81 178 GLU A N 1
ATOM 1306 C CA . GLU A 1 178 ? 16.209 9.614 -6.225 1.00 73.81 178 GLU A CA 1
ATOM 1307 C C . GLU A 1 178 ? 17.468 8.815 -6.585 1.00 73.81 178 GLU A C 1
ATOM 1309 O O . GLU A 1 178 ? 18.561 9.119 -6.114 1.00 73.81 178 GLU A O 1
ATOM 1314 N N . ASN A 1 179 ? 17.334 7.811 -7.454 1.00 70.50 179 ASN A N 1
ATOM 1315 C CA . ASN A 1 179 ? 18.437 6.952 -7.868 1.00 70.50 179 ASN A CA 1
ATOM 1316 C C . ASN A 1 179 ? 19.165 7.468 -9.117 1.00 70.50 179 ASN A C 1
ATOM 1318 O O . ASN A 1 179 ? 20.105 6.821 -9.575 1.00 70.50 179 ASN A O 1
ATOM 1322 N N . LYS A 1 180 ? 18.789 8.644 -9.649 1.00 70.00 180 LYS A N 1
ATOM 1323 C CA . LYS A 1 180 ? 19.421 9.224 -10.846 1.00 70.00 180 LYS A CA 1
ATOM 1324 C C . LYS A 1 180 ? 20.925 9.443 -10.690 1.00 70.00 180 LYS A C 1
ATOM 1326 O O . LYS A 1 180 ? 21.681 9.248 -11.635 1.00 70.00 180 LYS A O 1
ATOM 1331 N N . VAL A 1 181 ? 21.369 9.779 -9.481 1.00 78.44 181 VAL A N 1
ATOM 1332 C CA . VAL A 1 181 ? 22.794 9.965 -9.160 1.00 78.44 181 VAL A CA 1
ATOM 1333 C C . VAL A 1 181 ? 23.583 8.649 -9.271 1.00 78.44 181 VAL A C 1
ATOM 1335 O O . VAL A 1 181 ? 24.791 8.666 -9.472 1.00 78.44 181 VAL A O 1
ATOM 1338 N N . PHE A 1 182 ? 22.909 7.499 -9.196 1.00 84.19 182 PHE A N 1
ATOM 1339 C CA . PHE A 1 182 ? 23.522 6.171 -9.258 1.00 84.19 182 PHE A CA 1
ATOM 1340 C C . PHE A 1 182 ? 23.340 5.478 -10.617 1.00 84.19 182 PHE A C 1
ATOM 1342 O O . PHE A 1 182 ? 23.602 4.280 -10.722 1.00 84.19 182 PHE A O 1
ATOM 1349 N N . MET A 1 183 ? 22.906 6.196 -11.660 1.00 84.25 183 MET A N 1
ATOM 1350 C CA . MET A 1 183 ? 22.580 5.600 -12.962 1.00 84.25 183 MET A CA 1
ATOM 1351 C C . MET A 1 183 ? 23.756 4.896 -13.631 1.00 84.25 183 MET A C 1
ATOM 1353 O O . MET A 1 183 ? 23.553 3.830 -14.205 1.00 84.25 183 MET A O 1
ATOM 1357 N N . ASP A 1 184 ? 24.975 5.423 -13.514 1.00 86.31 184 ASP A N 1
ATOM 1358 C CA . ASP A 1 184 ? 26.158 4.776 -14.094 1.00 86.31 184 ASP A CA 1
ATOM 1359 C C . ASP A 1 184 ? 26.415 3.413 -13.443 1.00 86.31 184 ASP A C 1
ATOM 1361 O O . ASP A 1 184 ? 26.581 2.406 -14.130 1.00 86.31 184 ASP A O 1
ATOM 1365 N N . LYS A 1 185 ? 26.304 3.348 -12.112 1.00 86.19 185 LYS A N 1
ATOM 1366 C CA . LYS A 1 185 ? 26.412 2.098 -11.350 1.00 86.19 185 LYS A CA 1
ATOM 1367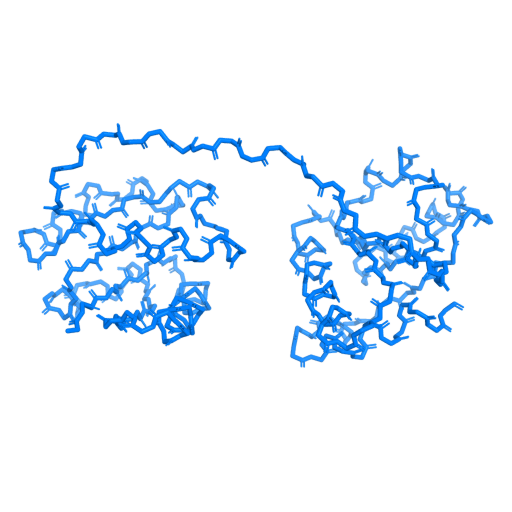 C C . LYS A 1 185 ? 25.278 1.124 -11.676 1.00 86.19 185 LYS A C 1
ATOM 1369 O O . LYS A 1 185 ? 25.505 -0.081 -11.758 1.00 86.19 185 LYS A O 1
ATOM 1374 N N . ILE A 1 186 ? 24.053 1.623 -11.853 1.00 88.12 186 ILE A N 1
ATOM 1375 C CA . ILE A 1 186 ? 22.891 0.804 -12.230 1.00 88.12 186 ILE A CA 1
ATOM 1376 C C . ILE A 1 186 ? 23.102 0.202 -13.622 1.00 88.12 186 ILE A C 1
ATOM 1378 O O . ILE A 1 186 ? 22.942 -1.005 -13.784 1.00 88.12 186 ILE A O 1
ATOM 1382 N N . ARG A 1 187 ? 23.518 1.012 -14.602 1.00 89.31 187 ARG A N 1
ATOM 1383 C CA . ARG A 1 187 ? 23.818 0.560 -15.968 1.00 89.31 187 ARG A CA 1
ATOM 1384 C C . ARG A 1 187 ? 24.946 -0.466 -15.987 1.00 89.31 187 ARG A C 1
ATOM 1386 O O . ARG A 1 187 ? 24.816 -1.484 -16.653 1.00 89.31 187 ARG A O 1
ATOM 1393 N N . GLU A 1 188 ? 26.002 -0.257 -15.206 1.00 87.31 188 GLU A N 1
ATOM 1394 C CA . GLU A 1 188 ? 27.096 -1.227 -15.075 1.00 87.31 188 GLU A CA 1
ATOM 1395 C C . GLU A 1 188 ? 26.644 -2.548 -14.432 1.00 87.31 188 GLU A C 1
ATOM 1397 O O . GLU A 1 188 ? 27.116 -3.618 -14.813 1.00 87.31 188 GLU A O 1
ATOM 1402 N N . THR A 1 189 ? 25.719 -2.485 -13.471 1.00 85.12 189 THR A N 1
ATOM 1403 C CA . THR A 1 189 ? 25.203 -3.668 -12.765 1.00 85.12 189 THR A CA 1
ATOM 1404 C C . THR A 1 189 ? 24.247 -4.480 -13.641 1.00 85.12 189 THR A C 1
ATOM 1406 O O . THR A 1 189 ? 24.314 -5.705 -13.651 1.00 85.12 189 THR A O 1
ATOM 1409 N N . VAL A 1 190 ? 23.346 -3.810 -14.363 1.00 85.62 190 VAL A N 1
ATOM 1410 C CA . VAL A 1 190 ? 22.283 -4.448 -15.158 1.00 85.62 190 VAL A CA 1
ATOM 1411 C C . VAL A 1 190 ? 22.776 -4.848 -16.550 1.00 85.62 190 VAL A C 1
ATOM 1413 O O . VAL A 1 190 ? 22.425 -5.927 -17.036 1.00 85.62 190 VAL A O 1
ATOM 1416 N N . LYS A 1 191 ? 23.621 -4.013 -17.169 1.00 82.56 191 LYS A N 1
ATOM 1417 C CA . LYS A 1 191 ? 24.112 -4.158 -18.548 1.00 82.56 191 LYS A CA 1
ATOM 1418 C C . LYS A 1 191 ? 22.957 -4.463 -19.510 1.00 82.56 191 LYS A C 1
ATOM 1420 O O . LYS A 1 191 ? 21.927 -3.803 -19.443 1.00 82.56 191 LYS A O 1
ATOM 1425 N N . ASP A 1 192 ? 23.109 -5.492 -20.337 1.00 80.88 192 ASP A N 1
ATOM 1426 C CA . ASP A 1 192 ? 22.132 -5.913 -21.345 1.00 80.88 192 ASP A CA 1
ATOM 1427 C C . ASP A 1 192 ? 21.090 -6.905 -20.792 1.00 80.88 192 ASP A C 1
ATOM 1429 O O . ASP A 1 192 ? 20.331 -7.502 -21.551 1.00 80.88 192 ASP A O 1
ATOM 1433 N N . SER A 1 193 ? 21.059 -7.119 -19.469 1.00 77.44 193 SER A N 1
ATOM 1434 C CA . SER A 1 193 ? 20.182 -8.122 -18.844 1.00 77.44 193 SER A CA 1
ATOM 1435 C C . SER A 1 193 ? 18.730 -7.658 -18.709 1.00 77.44 193 SER A C 1
ATOM 1437 O O . SER A 1 193 ? 17.863 -8.492 -18.469 1.00 77.44 193 SER A O 1
ATOM 1439 N N . ALA A 1 194 ? 18.473 -6.348 -18.790 1.00 86.81 194 ALA A N 1
ATOM 1440 C CA . ALA A 1 194 ? 17.142 -5.755 -18.686 1.00 86.81 194 ALA A CA 1
ATOM 1441 C C . ALA A 1 194 ? 17.113 -4.336 -19.271 1.00 86.81 194 ALA A C 1
ATOM 1443 O O . ALA A 1 194 ? 18.118 -3.622 -19.247 1.00 86.81 194 ALA A O 1
ATOM 1444 N N . VAL A 1 195 ? 15.938 -3.898 -19.724 1.00 88.94 195 VAL A N 1
ATOM 1445 C CA . VAL A 1 195 ? 15.708 -2.524 -20.185 1.00 88.94 195 VAL A CA 1
ATOM 1446 C C . VAL A 1 195 ? 15.558 -1.595 -18.985 1.00 88.94 195 VAL A C 1
ATOM 1448 O O . VAL A 1 195 ? 14.808 -1.875 -18.053 1.00 88.94 195 VAL A O 1
ATOM 1451 N N . ILE A 1 196 ? 16.273 -0.470 -18.989 1.00 89.81 196 ILE A N 1
ATOM 1452 C CA . ILE A 1 196 ? 16.229 0.512 -17.901 1.00 89.81 196 ILE A CA 1
ATOM 1453 C C . ILE A 1 196 ? 15.310 1.666 -18.297 1.00 89.81 196 ILE A C 1
ATOM 1455 O O . ILE A 1 196 ? 15.563 2.359 -19.280 1.00 89.81 196 ILE A O 1
ATOM 1459 N N . VAL A 1 197 ? 14.285 1.914 -17.485 1.00 89.06 197 VAL A N 1
ATOM 1460 C CA . VAL A 1 197 ? 13.346 3.026 -17.650 1.00 89.06 197 VAL A CA 1
ATOM 1461 C C . VAL A 1 197 ? 13.514 3.995 -16.490 1.00 89.06 197 VAL A C 1
ATOM 1463 O O . VAL A 1 197 ? 13.251 3.676 -15.329 1.00 89.06 197 VAL A O 1
ATOM 1466 N N . GLU A 1 198 ? 13.933 5.214 -16.808 1.00 88.06 198 GLU A N 1
ATOM 1467 C CA . GLU A 1 198 ? 14.039 6.289 -15.828 1.00 88.06 198 GLU A CA 1
ATOM 1468 C C . GLU A 1 198 ? 12.668 6.925 -15.579 1.00 88.06 198 GLU A C 1
ATOM 1470 O O . GLU A 1 198 ? 11.966 7.346 -16.504 1.00 88.06 198 GLU A O 1
ATOM 1475 N N . LEU A 1 199 ? 12.297 7.021 -14.306 1.00 83.56 199 LEU A N 1
ATOM 1476 C CA . LEU A 1 199 ? 11.064 7.659 -13.873 1.00 83.56 199 LEU A CA 1
ATOM 1477 C C . LEU A 1 199 ? 11.334 9.090 -13.388 1.00 83.56 199 LEU A C 1
ATOM 1479 O O . LEU A 1 199 ? 12.291 9.374 -12.659 1.00 83.56 199 LEU A O 1
ATOM 1483 N N . GLY A 1 200 ? 10.472 10.012 -13.800 1.00 78.38 200 GLY A N 1
ATOM 1484 C CA . GLY A 1 200 ? 10.365 11.362 -13.269 1.00 78.38 200 GLY A CA 1
ATOM 1485 C C . GLY A 1 200 ? 9.458 11.423 -12.040 1.00 78.38 200 GLY A C 1
ATOM 1486 O O . GLY A 1 200 ? 8.779 10.463 -11.690 1.00 78.38 200 GLY A O 1
ATOM 1487 N N . LEU A 1 201 ? 9.419 12.586 -11.387 1.00 73.19 201 LEU A N 1
ATOM 1488 C CA . LEU A 1 201 ? 8.548 12.815 -10.226 1.00 73.19 201 LEU A CA 1
ATOM 1489 C C . LEU A 1 201 ? 7.057 12.673 -10.570 1.00 73.19 201 LEU A C 1
ATOM 1491 O O . LEU A 1 201 ? 6.286 12.209 -9.739 1.00 73.19 201 LEU A O 1
ATOM 1495 N N . SER A 1 202 ? 6.662 13.023 -11.797 1.00 74.81 202 SER A N 1
ATOM 1496 C CA . SER A 1 202 ? 5.287 12.873 -12.288 1.00 74.81 202 SER A CA 1
ATOM 1497 C C . SER A 1 202 ? 4.854 11.413 -12.440 1.00 74.81 202 SER A C 1
ATOM 1499 O O . SER A 1 202 ? 3.673 11.124 -12.307 1.00 74.81 202 SER A O 1
ATOM 1501 N N . ASP A 1 203 ? 5.794 10.487 -12.663 1.00 75.62 203 ASP A N 1
ATOM 1502 C CA . ASP A 1 203 ? 5.494 9.055 -12.790 1.00 75.62 203 ASP A CA 1
ATOM 1503 C C . ASP A 1 203 ? 5.178 8.402 -11.424 1.00 75.62 203 ASP A C 1
ATOM 1505 O O . ASP A 1 203 ? 4.629 7.303 -11.365 1.00 75.62 203 ASP A O 1
ATOM 1509 N N . PHE A 1 204 ? 5.494 9.071 -10.305 1.00 71.25 204 PHE A N 1
ATOM 1510 C CA . PHE A 1 204 ? 5.189 8.615 -8.941 1.00 71.25 204 PHE A CA 1
ATOM 1511 C C . PHE A 1 204 ? 3.793 9.061 -8.485 1.00 71.25 204 PHE A C 1
ATOM 1513 O O . PHE A 1 204 ? 3.591 9.492 -7.349 1.00 71.25 204 PHE A O 1
ATOM 1520 N N . ASN A 1 205 ? 2.807 8.925 -9.367 1.00 74.88 205 ASN A N 1
ATOM 1521 C CA . ASN A 1 205 ? 1.411 9.189 -9.060 1.00 74.88 205 ASN A CA 1
ATOM 1522 C C . ASN A 1 205 ? 0.621 7.877 -9.021 1.00 74.88 205 ASN A C 1
ATOM 1524 O O . ASN A 1 205 ? 0.335 7.271 -10.050 1.00 74.88 205 ASN A O 1
ATOM 1528 N N . ILE A 1 206 ? 0.222 7.451 -7.821 1.00 68.75 206 ILE A N 1
ATOM 1529 C CA . ILE A 1 206 ? -0.562 6.221 -7.631 1.00 68.75 206 ILE A CA 1
ATOM 1530 C C . ILE A 1 206 ? -1.935 6.277 -8.320 1.00 68.75 206 ILE A C 1
ATOM 1532 O O . ILE A 1 206 ? -2.510 5.234 -8.621 1.00 68.75 206 ILE A O 1
ATOM 1536 N N . LEU A 1 207 ? -2.459 7.482 -8.575 1.00 66.50 207 LEU A N 1
ATOM 1537 C CA . LEU A 1 207 ? -3.720 7.684 -9.293 1.00 66.50 207 LEU A CA 1
ATOM 1538 C C . LEU A 1 207 ? -3.569 7.454 -10.802 1.00 66.50 207 LEU A C 1
ATOM 1540 O O . LEU A 1 207 ? -4.555 7.163 -11.470 1.00 66.50 207 LEU A O 1
ATOM 1544 N N . GLU A 1 208 ? -2.345 7.519 -11.325 1.00 79.31 208 GLU A N 1
ATOM 1545 C CA . GLU A 1 208 ? -2.013 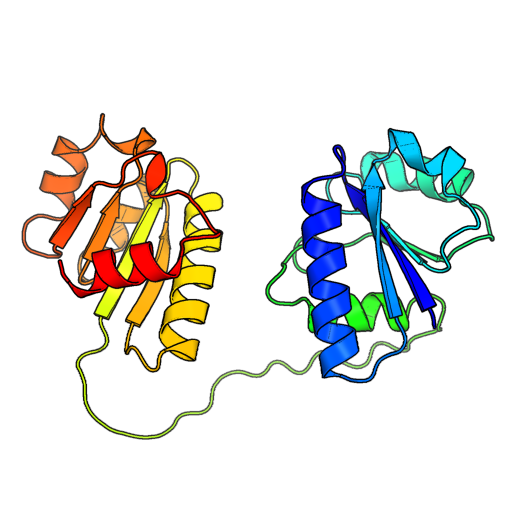7.289 -12.737 1.00 79.31 208 GLU A CA 1
ATOM 1546 C C . GLU A 1 208 ? -1.226 5.985 -12.927 1.00 79.31 208 GLU A C 1
ATOM 1548 O O . GLU A 1 208 ? -0.421 5.838 -13.845 1.00 79.31 208 GLU A O 1
ATOM 1553 N N . ILE A 1 209 ? -1.476 4.997 -12.062 1.00 85.50 209 ILE A N 1
ATOM 1554 C CA . ILE A 1 209 ? -0.749 3.725 -12.084 1.00 85.50 209 ILE A CA 1
ATOM 1555 C C . ILE A 1 209 ? -0.849 2.997 -13.431 1.00 85.50 209 ILE A C 1
ATOM 1557 O O . ILE A 1 209 ? 0.096 2.329 -13.842 1.00 85.50 209 ILE A O 1
ATOM 1561 N N . ASP A 1 210 ? -1.968 3.155 -14.142 1.00 87.81 210 ASP A N 1
ATOM 1562 C CA . ASP A 1 210 ? -2.182 2.529 -15.446 1.00 87.81 210 ASP A CA 1
ATOM 1563 C C . ASP A 1 210 ? -1.165 3.051 -16.487 1.00 87.81 210 ASP A C 1
ATOM 1565 O O . ASP A 1 210 ? -0.637 2.258 -17.267 1.00 87.81 210 ASP A O 1
ATOM 1569 N N . ALA A 1 211 ? -0.796 4.338 -16.429 1.00 86.00 211 ALA A N 1
ATOM 1570 C CA . ALA A 1 211 ? 0.224 4.927 -17.300 1.00 86.00 211 ALA A CA 1
ATOM 1571 C C . ALA A 1 211 ? 1.632 4.398 -16.981 1.00 86.00 211 ALA A C 1
ATOM 1573 O O . ALA A 1 211 ? 2.443 4.182 -17.882 1.00 86.00 211 ALA A O 1
ATOM 1574 N N . LEU A 1 212 ? 1.918 4.128 -15.703 1.00 86.94 212 LEU A N 1
ATOM 1575 C CA . LEU A 1 212 ? 3.185 3.523 -15.293 1.00 86.94 212 LEU A CA 1
ATOM 1576 C C . LEU A 1 212 ? 3.309 2.071 -15.779 1.00 86.94 212 LEU A C 1
ATOM 1578 O O . LEU A 1 212 ? 4.390 1.651 -16.188 1.00 86.94 212 LEU A O 1
ATOM 1582 N N . VAL A 1 213 ? 2.206 1.314 -15.768 1.00 88.06 213 VAL A N 1
ATOM 1583 C CA . VAL A 1 213 ? 2.151 -0.032 -16.362 1.00 88.06 213 VAL A CA 1
ATOM 1584 C C . VAL A 1 213 ? 2.418 0.028 -17.860 1.00 88.06 213 VAL A C 1
ATOM 1586 O O . VAL A 1 213 ? 3.244 -0.738 -18.349 1.00 88.06 213 VAL A O 1
ATOM 1589 N N . ASP A 1 214 ? 1.783 0.962 -18.571 1.00 88.81 214 ASP A N 1
ATOM 1590 C CA . ASP A 1 214 ? 1.985 1.131 -20.014 1.00 88.81 214 ASP A CA 1
ATOM 1591 C C . ASP A 1 214 ? 3.445 1.444 -20.341 1.00 88.81 214 ASP A C 1
ATOM 1593 O O . ASP A 1 214 ? 4.037 0.815 -21.215 1.00 88.81 214 ASP A O 1
ATOM 1597 N N . LYS A 1 215 ? 4.057 2.342 -19.568 1.00 87.25 215 LYS A N 1
ATOM 1598 C CA . LYS A 1 215 ? 5.473 2.693 -19.699 1.00 87.25 215 LYS A CA 1
ATOM 1599 C C . LYS A 1 215 ? 6.404 1.504 -19.449 1.00 87.25 215 LYS A C 1
ATOM 1601 O O . LYS A 1 215 ? 7.443 1.410 -20.090 1.00 87.25 215 LYS A O 1
ATOM 1606 N N . ALA A 1 216 ? 6.049 0.605 -18.531 1.00 87.00 216 ALA A N 1
ATOM 1607 C CA . ALA A 1 216 ? 6.861 -0.565 -18.212 1.00 87.00 216 ALA A CA 1
ATOM 1608 C C . ALA A 1 216 ? 6.789 -1.653 -19.292 1.00 87.00 216 ALA A C 1
ATOM 1610 O O . ALA A 1 216 ? 7.797 -2.284 -19.575 1.00 87.00 216 ALA A O 1
ATOM 1611 N N . ILE A 1 217 ? 5.621 -1.881 -19.899 1.00 85.94 217 ILE A N 1
ATOM 1612 C CA . ILE A 1 217 ? 5.446 -2.949 -20.901 1.00 85.94 217 ILE A CA 1
ATOM 1613 C C . ILE A 1 217 ? 5.805 -2.522 -22.331 1.00 85.94 217 ILE A C 1
ATOM 1615 O O . ILE A 1 217 ? 5.905 -3.378 -23.206 1.00 85.94 217 ILE A O 1
ATOM 1619 N N . GLN A 1 218 ? 5.939 -1.217 -22.585 1.00 82.19 218 GLN A N 1
ATOM 1620 C CA . GLN A 1 218 ? 6.297 -0.649 -23.894 1.00 82.19 218 GLN A CA 1
ATOM 1621 C C . GLN A 1 218 ? 7.792 -0.319 -24.039 1.00 82.19 218 GLN A C 1
ATOM 1623 O O . GLN A 1 218 ? 8.171 0.244 -25.066 1.00 82.19 218 GLN A O 1
ATOM 1628 N N . ALA A 1 219 ? 8.601 -0.600 -23.013 1.00 76.62 219 ALA A N 1
ATOM 1629 C CA . ALA A 1 219 ? 10.033 -0.310 -22.977 1.00 76.62 219 ALA A CA 1
ATOM 1630 C C . ALA A 1 219 ? 10.858 -1.443 -23.607 1.00 76.62 219 ALA A C 1
ATOM 1632 O O . ALA A 1 219 ? 10.817 -1.579 -24.848 1.00 76.62 219 ALA A O 1
#

Sequence (219 aa):
MKKVLMLCASGITSNAFAVKMNESAQKRGIEMNATGGSVSTLDKLVGTFDVLLVGPQSKAFLDKIKETVGDKAEVVLLDIEDFNILKIDGLVDKAMNAGKETKEEPVVQEESKAEPKQPRSMCKVLMICGSGITSNAFAVKMNESAHRRGIAMNATGGSLSSLASRVGSFDVLLVGPENKVFMDKIRETVKDSAVIVELGLSDFNILEIDALVDKAIQA

InterPro domains:
  IPR003501 Phosphotransferase system, EIIB component, type 2/3 [PF02302] (3-89)
  IPR003501 Phosphotransferase system, EIIB component, type 2/3 [PF02302] (124-210)
  IPR013012 Phosphotransferase system, EIIB component, type 3 [PS51100] (1-105)
  IPR013012 Phosphotransferase system, EIIB component, type 3 [PS51100] (122-219)
  IPR036095 PTS system IIB component-like superfamily [SSF52794] (1-100)
  IPR036095 PTS system IIB component-like superfamily [SSF52794] (122-195)
  IPR051819 PTS system sugar-specific EIIB domain-containing protein [PTHR34581] (1-98)

pLDDT: mean 79.9, std 15.95, range [26.59, 95.38]

Foldseek 3Di:
DAEEEEEDAQQPLQQVLQVLLVVLCVVVVHPYHYGYDYPVCLLVCQLVGAEYEYEQVCVVCQVVSCVSNPPSHFYDYDDPVLSDSVVSNVVNVVRVCGPPPDPDDDDDDDDDDDDDDDDDPQAEEEEEDAPQPLQQVLQVLLVVLCVVVVHRYHYHTDYPVCLLVCALVGAEYEYEPNCPVVVVVNCVSNPNSHHYDYDDPVLSDSVVSNVVNVSRVVD

Organism: NCBI:txid2840825

Radius of gyration: 20.75 Å; chains: 1; bounding box: 50×39×53 Å